Protein AF-L8GHV9-F1 (afdb_monomer_lite)

pLDDT: mean 89.5, std 11.73, range [31.14, 98.19]

Radius of gyration: 17.72 Å; chains: 1; bounding box: 44×53×37 Å

Sequence (211 aa):
MEHKESRLVARKWGDSVAWEHALVEKRRHPQQDVGFGLYAASASGDDSGVVIPAGEVVYRVVARSHAIANGKAASRGSLQMGSDVHVNSEGWTWAFLNHSCAPNVRLLSVTTARDSDDGAATEVDFTLVALKNIGADEELTFNYLSTEEAMAAPFACACGSAACFRTIRGLAHADTSDEARLRDLECVVAPHLANLLEAKVQQASAKSVNL

Structure (mmCIF, N/CA/C/O backbone):
data_AF-L8GHV9-F1
#
_entry.id   AF-L8GHV9-F1
#
loop_
_atom_site.group_PDB
_atom_site.id
_atom_site.type_symbol
_atom_site.label_atom_id
_atom_site.label_alt_id
_atom_site.label_comp_id
_atom_site.label_asym_id
_atom_site.label_entity_id
_atom_site.label_seq_id
_atom_site.pdbx_PDB_ins_code
_atom_site.Cartn_x
_atom_site.Cartn_y
_atom_site.Cartn_z
_atom_site.occupancy
_atom_site.B_iso_or_equiv
_atom_site.auth_seq_id
_atom_site.auth_comp_id
_atom_site.auth_asym_id
_atom_site.auth_atom_id
_atom_site.pdbx_PDB_model_num
ATOM 1 N N . MET A 1 1 ? 25.037 -15.171 16.581 1.00 34.19 1 MET A N 1
ATOM 2 C CA . MET A 1 1 ? 24.011 -14.393 15.859 1.00 34.19 1 MET A CA 1
ATOM 3 C C . MET A 1 1 ? 24.028 -14.884 14.430 1.00 34.19 1 MET A C 1
ATOM 5 O O . MET A 1 1 ? 24.871 -14.448 13.661 1.00 34.19 1 MET A O 1
ATOM 9 N N . GLU A 1 2 ? 23.203 -15.877 14.113 1.00 31.77 2 GLU A N 1
ATOM 10 C CA . GLU A 1 2 ? 23.038 -16.314 12.728 1.00 31.77 2 GLU A CA 1
ATOM 11 C C . GLU A 1 2 ? 22.442 -15.156 11.930 1.00 31.77 2 GLU A C 1
ATOM 13 O O . GLU A 1 2 ? 21.390 -14.617 12.282 1.00 31.77 2 GLU A O 1
ATOM 18 N N . HIS A 1 3 ? 23.134 -14.753 10.869 1.00 31.14 3 HIS A N 1
ATOM 19 C CA . HIS A 1 3 ? 22.517 -13.987 9.803 1.00 31.14 3 HIS A CA 1
ATOM 20 C C . HIS A 1 3 ? 21.414 -14.874 9.221 1.00 31.14 3 HIS A C 1
ATOM 22 O O . HIS A 1 3 ? 21.708 -15.797 8.468 1.00 31.14 3 HIS A O 1
ATOM 28 N N . LYS A 1 4 ? 20.155 -14.639 9.620 1.00 40.97 4 LYS A N 1
ATOM 29 C CA . LYS A 1 4 ? 18.991 -15.182 8.914 1.00 40.97 4 LYS A CA 1
ATOM 30 C C . LYS A 1 4 ? 19.171 -14.801 7.448 1.00 40.97 4 LYS A C 1
ATOM 32 O O . LYS A 1 4 ? 19.111 -13.613 7.126 1.00 40.97 4 LYS A O 1
ATOM 37 N N . GLU A 1 5 ? 19.443 -15.780 6.589 1.00 46.69 5 GLU A N 1
ATOM 38 C CA . GLU A 1 5 ? 19.347 -15.581 5.147 1.00 46.69 5 GLU A CA 1
ATOM 39 C C . GLU A 1 5 ? 18.008 -14.904 4.863 1.00 46.69 5 GLU A C 1
ATOM 41 O O . GLU A 1 5 ? 16.991 -15.244 5.480 1.00 46.69 5 GLU A O 1
ATOM 46 N N . SER A 1 6 ? 18.01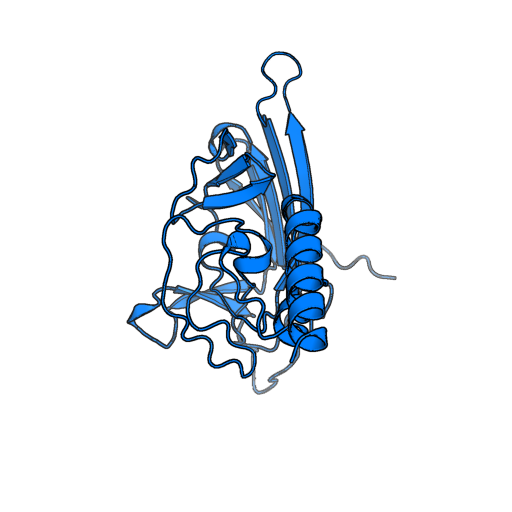4 -13.878 4.010 1.00 54.62 6 SER A N 1
ATOM 47 C CA . SER A 1 6 ? 16.792 -13.143 3.723 1.00 54.62 6 SER A CA 1
ATOM 48 C C . SER A 1 6 ? 15.752 -14.144 3.241 1.00 54.62 6 SER A C 1
ATOM 50 O O . SER A 1 6 ? 15.941 -14.760 2.193 1.00 54.62 6 SER A O 1
ATOM 52 N N . ARG A 1 7 ? 14.621 -14.252 3.945 1.00 79.00 7 ARG A N 1
ATOM 53 C CA . ARG A 1 7 ? 13.434 -14.981 3.475 1.00 79.00 7 ARG A CA 1
ATOM 54 C C . ARG A 1 7 ? 12.849 -14.373 2.197 1.00 79.00 7 ARG A C 1
ATOM 56 O O . ARG A 1 7 ? 11.741 -14.711 1.826 1.00 79.00 7 ARG A O 1
ATOM 63 N N . LEU A 1 8 ? 13.549 -13.454 1.539 1.00 90.06 8 LEU A N 1
ATOM 64 C CA . LEU A 1 8 ? 13.106 -12.768 0.349 1.00 90.06 8 LEU A CA 1
ATOM 65 C C . LEU A 1 8 ? 13.631 -13.471 -0.903 1.00 90.06 8 LEU A C 1
ATOM 67 O O . LEU A 1 8 ? 14.829 -13.706 -1.047 1.00 90.06 8 LEU A O 1
ATOM 71 N N . VAL A 1 9 ? 12.733 -13.734 -1.843 1.00 91.06 9 VAL A N 1
ATOM 72 C CA . VAL A 1 9 ? 13.041 -14.264 -3.168 1.00 91.06 9 VAL A CA 1
ATOM 73 C C . VAL A 1 9 ? 13.068 -13.106 -4.157 1.00 91.06 9 VAL A C 1
ATOM 75 O O . VAL A 1 9 ? 12.100 -12.355 -4.274 1.00 91.06 9 VAL A O 1
ATOM 78 N N . ALA A 1 10 ? 14.181 -12.955 -4.874 1.00 92.31 10 ALA A N 1
ATOM 79 C CA . ALA A 1 10 ? 14.325 -11.915 -5.884 1.00 92.31 10 ALA A CA 1
ATOM 80 C C . ALA A 1 10 ? 13.607 -12.296 -7.190 1.00 92.31 10 ALA A C 1
ATOM 82 O O . ALA A 1 10 ? 13.780 -13.400 -7.710 1.00 92.31 10 ALA A O 1
ATOM 83 N N . ARG A 1 11 ? 12.858 -11.355 -7.764 1.00 89.94 11 ARG A N 1
ATOM 84 C CA . ARG A 1 11 ? 12.227 -11.447 -9.085 1.00 89.94 11 ARG A CA 1
ATOM 85 C C . ARG A 1 11 ? 12.594 -10.221 -9.907 1.00 89.94 11 ARG A C 1
ATOM 87 O O . ARG A 1 11 ? 12.535 -9.100 -9.411 1.00 89.94 11 ARG A O 1
ATOM 94 N N . LYS A 1 12 ? 12.981 -10.434 -11.163 1.00 90.06 12 LYS A N 1
ATOM 95 C CA . LYS A 1 12 ? 13.310 -9.355 -12.100 1.00 90.06 12 LYS A CA 1
ATOM 96 C C . LYS A 1 12 ? 12.187 -9.167 -13.105 1.00 90.06 12 LYS A C 1
ATOM 98 O O . LYS A 1 12 ? 11.629 -10.151 -13.588 1.00 90.06 12 LYS A O 1
ATOM 103 N N . TRP A 1 13 ? 11.931 -7.915 -13.450 1.00 83.81 13 TRP A N 1
ATOM 104 C CA . TRP A 1 13 ? 11.030 -7.528 -14.526 1.00 83.81 13 TRP A CA 1
ATOM 105 C C . TRP A 1 13 ? 11.695 -6.414 -15.330 1.00 83.81 13 TRP A C 1
ATOM 107 O O . TRP A 1 13 ? 11.813 -5.286 -14.858 1.00 83.81 13 TRP A O 1
ATOM 117 N N . GLY A 1 14 ? 12.187 -6.740 -16.527 1.00 86.50 14 GLY A N 1
ATOM 118 C CA . GLY A 1 14 ? 13.057 -5.828 -17.270 1.00 86.50 14 GLY A CA 1
ATOM 119 C C . GLY A 1 14 ? 14.306 -5.464 -16.456 1.00 86.50 14 GLY A C 1
ATOM 120 O O . GLY A 1 14 ? 15.052 -6.344 -16.024 1.00 86.50 14 GLY A O 1
ATOM 121 N N . ASP A 1 15 ? 14.512 -4.168 -16.241 1.00 89.19 15 ASP A N 1
ATOM 122 C CA . ASP A 1 15 ? 15.589 -3.582 -15.432 1.00 89.19 15 ASP A CA 1
ATOM 123 C C . ASP A 1 15 ? 15.219 -3.389 -13.948 1.00 89.19 15 ASP A C 1
ATOM 125 O O . ASP A 1 15 ? 16.068 -3.037 -13.126 1.00 89.19 15 ASP A O 1
ATOM 129 N N . SER A 1 16 ? 13.962 -3.646 -13.596 1.00 92.19 16 SER A N 1
ATOM 130 C CA . SER A 1 16 ? 13.440 -3.523 -12.241 1.00 92.19 16 SER A CA 1
ATOM 131 C C . SER A 1 16 ? 13.587 -4.836 -11.466 1.00 92.19 16 SER A C 1
ATOM 133 O O . SER A 1 16 ? 13.652 -5.930 -12.042 1.00 92.19 16 SER A O 1
ATOM 135 N N . VAL A 1 17 ? 13.600 -4.754 -10.135 1.00 93.94 17 VAL A N 1
ATOM 136 C CA . VAL A 1 17 ? 13.716 -5.924 -9.251 1.00 93.94 17 VAL A CA 1
ATOM 137 C C . VAL A 1 17 ? 12.800 -5.800 -8.037 1.00 93.94 17 VAL A C 1
ATOM 139 O O . VAL A 1 17 ? 12.670 -4.728 -7.456 1.00 93.94 17 VAL A O 1
ATOM 142 N N . ALA A 1 18 ? 12.194 -6.912 -7.633 1.00 92.88 18 ALA A N 1
ATOM 143 C CA . ALA A 1 18 ? 11.480 -7.044 -6.373 1.00 92.88 18 ALA A CA 1
ATOM 144 C C . ALA A 1 18 ? 12.046 -8.193 -5.551 1.00 92.88 18 ALA A C 1
ATOM 146 O O . ALA A 1 18 ? 12.526 -9.187 -6.088 1.00 92.88 18 ALA A O 1
ATOM 147 N N . TRP A 1 19 ? 11.942 -8.058 -4.241 1.00 95.06 19 TRP A N 1
ATOM 148 C CA . TRP A 1 19 ? 12.254 -9.062 -3.243 1.00 95.06 19 TRP A CA 1
ATOM 149 C C . TRP A 1 19 ? 10.980 -9.339 -2.465 1.00 95.06 19 TRP A C 1
ATOM 151 O O . TRP A 1 19 ? 10.446 -8.439 -1.821 1.00 95.06 19 TRP A O 1
ATOM 161 N N . GLU A 1 20 ? 10.485 -10.566 -2.557 1.00 92.81 20 GLU A N 1
ATOM 162 C CA . GLU A 1 20 ? 9.195 -10.972 -1.999 1.00 92.81 20 GLU A CA 1
ATOM 163 C C . GLU A 1 20 ? 9.424 -11.994 -0.894 1.00 92.81 20 GLU A C 1
ATOM 165 O O . GLU A 1 20 ? 10.189 -12.939 -1.085 1.00 92.81 20 GLU A O 1
ATOM 170 N N . HIS A 1 21 ? 8.768 -11.842 0.250 1.00 91.69 21 HIS A N 1
ATOM 171 C CA . HIS A 1 21 ? 8.866 -12.820 1.324 1.00 91.69 21 HIS A CA 1
ATOM 172 C C . HIS A 1 21 ? 8.384 -14.199 0.843 1.00 91.69 21 HIS A C 1
ATOM 174 O O . HIS A 1 21 ? 7.297 -14.338 0.294 1.00 91.69 21 HIS A O 1
ATOM 180 N N . ALA A 1 22 ? 9.199 -15.232 1.052 1.00 90.50 22 ALA A N 1
ATOM 181 C CA . ALA A 1 22 ? 9.029 -16.581 0.509 1.00 90.50 22 ALA A CA 1
ATOM 182 C C . ALA A 1 22 ? 7.754 -17.271 1.005 1.00 90.50 22 ALA A C 1
ATOM 184 O O . ALA A 1 22 ? 7.272 -18.206 0.377 1.00 90.50 22 ALA A O 1
ATOM 185 N N . LEU A 1 23 ? 7.222 -16.800 2.134 1.00 91.94 23 LEU A N 1
ATOM 186 C CA . LEU A 1 23 ? 5.967 -17.259 2.724 1.00 91.94 23 LEU A CA 1
ATOM 187 C C . LEU A 1 23 ? 4.788 -16.344 2.364 1.00 91.94 23 LEU A C 1
ATOM 189 O O . LEU A 1 23 ? 3.844 -16.252 3.137 1.00 91.94 23 LEU A O 1
ATOM 193 N N . VAL A 1 24 ? 4.857 -15.610 1.253 1.00 93.12 24 VAL A N 1
ATOM 194 C CA . VAL A 1 24 ? 3.721 -14.855 0.713 1.00 93.12 24 VAL A CA 1
ATOM 195 C C . VAL A 1 24 ? 3.228 -15.531 -0.552 1.00 93.12 24 VAL A C 1
ATOM 197 O O . VAL A 1 24 ? 3.993 -15.817 -1.472 1.00 93.12 24 VAL A O 1
ATOM 200 N N . GLU A 1 25 ? 1.922 -15.751 -0.609 1.00 93.69 25 GLU A N 1
ATOM 201 C CA . GLU A 1 25 ? 1.270 -16.471 -1.688 1.00 93.69 25 GLU A CA 1
ATOM 202 C C . GLU A 1 25 ? 0.100 -15.672 -2.245 1.00 93.69 25 GLU A C 1
ATOM 204 O O . GLU A 1 25 ? -0.745 -15.157 -1.513 1.00 93.69 25 GLU A O 1
ATOM 209 N N . LYS A 1 26 ? 0.002 -15.630 -3.572 1.00 94.75 26 LYS A N 1
ATOM 210 C CA . LYS A 1 26 ? -1.197 -15.141 -4.245 1.00 94.75 26 LYS A CA 1
ATOM 211 C C . LYS A 1 26 ? -2.270 -16.224 -4.213 1.00 94.75 26 LYS A C 1
ATOM 213 O O . LYS A 1 26 ? -2.070 -17.308 -4.763 1.00 94.75 26 LYS A O 1
ATOM 218 N N . ARG A 1 27 ? -3.445 -15.903 -3.672 1.00 95.25 27 ARG A N 1
ATOM 219 C CA . ARG A 1 27 ? -4.610 -16.804 -3.660 1.00 95.25 27 ARG A CA 1
ATOM 220 C C . ARG A 1 27 ? -5.863 -16.073 -4.118 1.00 95.25 27 ARG A C 1
ATOM 222 O O . ARG A 1 27 ? -5.910 -14.844 -4.139 1.00 95.25 27 ARG A O 1
ATOM 229 N N . ARG A 1 28 ? -6.880 -16.827 -4.538 1.00 95.25 28 ARG A N 1
ATOM 230 C CA . ARG A 1 28 ? -8.203 -16.256 -4.816 1.00 95.25 28 ARG A CA 1
ATOM 231 C C . ARG A 1 28 ? -8.817 -15.802 -3.493 1.00 95.25 28 ARG A C 1
ATOM 233 O O . ARG A 1 28 ? -8.812 -16.569 -2.535 1.00 95.25 28 ARG A O 1
ATOM 240 N N . HIS A 1 29 ? -9.326 -14.577 -3.461 1.00 94.00 29 HIS A N 1
ATOM 241 C CA . HIS A 1 29 ? -9.958 -14.021 -2.275 1.00 94.00 29 HIS A CA 1
ATOM 242 C C . HIS A 1 29 ? -11.257 -14.796 -1.957 1.00 94.00 29 HIS A C 1
ATOM 244 O O . HIS A 1 29 ? -11.980 -15.158 -2.894 1.00 94.00 29 HIS A O 1
ATOM 250 N N . PRO A 1 30 ? -11.583 -15.070 -0.675 1.00 88.44 30 PRO A N 1
ATOM 251 C CA . PRO A 1 30 ? -12.789 -15.816 -0.301 1.00 88.44 30 PRO A CA 1
ATOM 252 C C . PRO A 1 30 ? -14.096 -15.177 -0.798 1.00 88.44 30 PRO A C 1
ATOM 254 O O . PRO A 1 30 ? -15.035 -15.879 -1.169 1.00 88.44 30 PRO A O 1
ATOM 257 N N . GLN A 1 31 ? -14.151 -13.842 -0.841 1.00 86.19 31 GLN A N 1
ATOM 258 C CA . GLN A 1 31 ? -15.229 -13.097 -1.505 1.00 86.19 31 GLN A CA 1
ATOM 259 C C . GLN A 1 31 ? -14.947 -13.030 -3.013 1.00 86.19 31 GLN A C 1
ATOM 261 O O . GLN A 1 31 ? -13.922 -12.485 -3.432 1.00 86.19 31 GLN A O 1
ATOM 266 N N . GLN A 1 32 ? -15.839 -13.616 -3.819 1.00 76.19 32 GLN A N 1
ATOM 267 C CA . GLN A 1 32 ? -15.599 -13.891 -5.243 1.00 76.19 32 GLN A CA 1
ATOM 268 C C . GLN A 1 32 ? -15.415 -12.636 -6.109 1.00 76.19 32 GLN A C 1
ATOM 270 O O . GLN A 1 32 ? -14.716 -12.690 -7.120 1.00 76.19 32 GLN A O 1
ATOM 275 N N . ASP A 1 33 ? -16.039 -11.528 -5.727 1.00 84.50 33 ASP A N 1
ATOM 276 C CA . ASP A 1 33 ? -16.046 -10.243 -6.427 1.00 84.50 33 ASP A CA 1
ATOM 277 C C . ASP A 1 33 ? -14.770 -9.413 -6.207 1.00 84.50 33 ASP A C 1
ATOM 279 O O . ASP A 1 33 ? -14.453 -8.552 -7.029 1.00 84.50 33 ASP A O 1
ATOM 283 N N . VAL A 1 34 ? -13.992 -9.715 -5.162 1.00 84.25 34 VAL A N 1
ATOM 284 C CA . VAL A 1 34 ? -12.705 -9.053 -4.870 1.00 84.25 34 VAL A CA 1
ATOM 285 C C . VAL A 1 34 ? -11.584 -9.555 -5.791 1.00 84.25 34 VAL A C 1
ATOM 287 O O . VAL A 1 34 ? -10.698 -8.796 -6.181 1.00 84.25 34 VAL A O 1
ATOM 290 N N . GLY A 1 35 ? -11.633 -10.825 -6.207 1.00 92.25 35 GLY A N 1
ATOM 291 C CA . GLY A 1 35 ? -10.649 -11.418 -7.115 1.00 92.25 35 GLY A CA 1
ATOM 292 C C . GLY A 1 35 ? -9.527 -12.164 -6.391 1.00 92.25 35 GLY A C 1
ATOM 293 O O . GLY A 1 35 ? -9.726 -13.299 -5.966 1.00 92.25 35 GLY A O 1
ATOM 294 N N . PHE A 1 36 ? -8.329 -11.584 -6.315 1.00 95.25 36 PHE A N 1
ATOM 295 C CA . PHE A 1 36 ? -7.150 -12.203 -5.690 1.00 95.25 36 PHE A CA 1
ATOM 296 C C . PHE A 1 36 ? -6.649 -11.360 -4.519 1.00 95.25 36 PHE A C 1
ATOM 298 O O . PHE A 1 36 ? -6.863 -10.154 -4.499 1.00 95.25 36 PHE A O 1
ATOM 305 N N . GLY A 1 37 ? -5.959 -12.006 -3.585 1.00 95.94 37 GLY A N 1
ATOM 306 C CA . GLY A 1 37 ? -5.254 -11.375 -2.473 1.00 95.94 37 GLY A CA 1
ATOM 307 C C . GLY A 1 37 ? -3.872 -11.994 -2.281 1.00 95.94 37 GLY A C 1
ATOM 308 O O . GLY A 1 37 ? -3.554 -13.033 -2.880 1.00 95.94 37 GLY A O 1
ATOM 309 N N . LEU A 1 38 ? -3.059 -11.366 -1.437 1.00 96.00 38 LEU A N 1
ATOM 3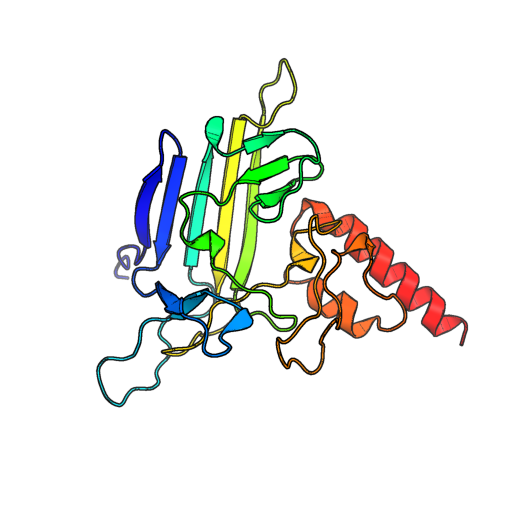10 C CA . LEU A 1 38 ? -1.813 -11.942 -0.936 1.00 96.00 38 LEU A CA 1
ATOM 311 C C . LEU A 1 38 ? -2.014 -12.451 0.478 1.00 96.00 38 LEU A C 1
ATOM 313 O O . LEU A 1 38 ? -2.582 -11.751 1.301 1.00 96.00 38 LEU A O 1
ATOM 317 N N . TYR A 1 39 ? -1.518 -13.643 0.766 1.00 96.38 39 TYR A N 1
ATOM 318 C CA . TYR A 1 39 ? -1.722 -14.319 2.040 1.00 96.38 39 TYR A CA 1
ATOM 319 C C . TYR A 1 39 ? -0.395 -14.825 2.578 1.00 96.38 39 TYR A C 1
ATOM 321 O O . TYR A 1 39 ? 0.487 -15.212 1.806 1.00 96.38 39 TYR A O 1
ATOM 329 N N . ALA A 1 40 ? -0.258 -14.842 3.898 1.00 94.88 40 ALA A N 1
ATOM 330 C CA . ALA A 1 40 ? 0.821 -15.575 4.534 1.00 94.88 40 ALA A CA 1
ATOM 331 C C . ALA A 1 40 ? 0.613 -17.076 4.289 1.00 94.88 40 ALA A C 1
ATOM 333 O O . ALA A 1 40 ? -0.511 -17.580 4.388 1.00 94.88 40 ALA A O 1
ATOM 334 N N . ALA A 1 41 ? 1.692 -17.777 3.939 1.00 91.25 41 ALA A N 1
ATOM 335 C CA . ALA A 1 41 ? 1.689 -19.198 3.618 1.00 91.25 41 ALA A CA 1
ATOM 336 C C . ALA A 1 41 ? 0.968 -19.998 4.704 1.00 91.25 41 ALA A C 1
ATOM 338 O O . ALA A 1 41 ? 1.060 -19.678 5.892 1.00 91.25 41 ALA A O 1
ATOM 339 N N . SER A 1 42 ? 0.233 -21.025 4.287 1.00 85.12 42 SER A N 1
ATOM 340 C CA . SER A 1 42 ? -0.420 -21.924 5.230 1.00 85.12 42 SER A CA 1
ATOM 341 C C . SER A 1 42 ? 0.636 -22.598 6.102 1.00 85.12 42 SER A C 1
ATOM 343 O O . SER A 1 42 ? 1.742 -22.907 5.646 1.00 85.12 42 SER A O 1
ATOM 345 N N . ALA A 1 43 ? 0.304 -22.845 7.363 1.00 74.25 43 ALA A N 1
ATOM 346 C CA . ALA A 1 43 ? 1.177 -23.627 8.214 1.00 74.25 43 ALA A CA 1
ATOM 347 C C . ALA A 1 43 ? 1.201 -25.087 7.749 1.00 74.25 43 ALA A C 1
ATOM 349 O O . ALA A 1 43 ? 0.186 -25.664 7.356 1.00 74.25 43 ALA A O 1
ATOM 350 N N . SER A 1 44 ? 2.372 -25.712 7.812 1.00 64.75 44 SER A N 1
ATOM 351 C CA . SER A 1 44 ? 2.487 -27.160 7.680 1.00 64.75 44 SER A CA 1
ATOM 352 C C . SER A 1 44 ? 2.130 -27.816 9.020 1.00 64.75 44 SER A C 1
ATOM 354 O O . SER A 1 44 ? 2.965 -27.849 9.922 1.00 64.75 44 SER A O 1
ATOM 356 N N . GLY A 1 45 ? 0.906 -28.339 9.144 1.00 63.62 45 GLY A N 1
ATOM 357 C CA . GLY A 1 45 ? 0.390 -29.003 10.355 1.00 63.62 45 GLY A CA 1
ATOM 358 C C . GLY A 1 45 ? -0.627 -28.157 11.136 1.00 63.62 45 GLY A C 1
ATOM 359 O O . GLY A 1 45 ? -1.132 -27.171 10.616 1.00 63.62 45 GLY A O 1
ATOM 360 N N . ASP A 1 46 ? -0.920 -28.538 12.385 1.00 58.69 46 ASP A N 1
ATOM 361 C CA . ASP A 1 46 ? -1.908 -27.868 13.263 1.00 58.69 46 ASP A CA 1
ATOM 362 C C . ASP A 1 46 ? -1.419 -26.536 13.876 1.00 58.69 46 ASP A C 1
ATOM 364 O O . ASP A 1 46 ? -2.109 -25.928 14.696 1.00 58.69 46 ASP A O 1
ATOM 368 N N . ASP A 1 47 ? -0.218 -26.071 13.528 1.00 58.06 47 ASP A N 1
ATOM 369 C CA . ASP A 1 47 ? 0.364 -24.876 14.136 1.00 58.06 47 ASP A CA 1
ATOM 370 C C . ASP A 1 47 ? -0.162 -23.609 13.448 1.00 58.06 47 ASP A C 1
ATOM 372 O O . ASP A 1 47 ? 0.368 -23.181 12.431 1.00 58.06 47 ASP A O 1
ATOM 376 N N . SER A 1 48 ? -1.187 -22.959 14.006 1.00 62.34 48 SER A N 1
ATOM 377 C CA . SER A 1 48 ? -1.698 -21.653 13.544 1.00 62.34 48 SER A CA 1
ATOM 378 C C . SER A 1 48 ? -0.732 -20.487 13.844 1.00 62.34 48 SER A C 1
ATOM 380 O O . SER A 1 48 ? -1.155 -19.377 14.180 1.00 62.34 48 SER A O 1
ATOM 382 N N . GLY A 1 49 ? 0.570 -20.760 13.828 1.00 77.50 49 GLY A N 1
ATOM 383 C CA . GLY A 1 49 ? 1.624 -19.891 14.315 1.00 77.50 49 GLY A CA 1
ATOM 384 C C . GLY A 1 49 ? 1.829 -18.628 13.481 1.00 77.50 49 GLY A C 1
ATOM 385 O O . GLY A 1 49 ? 1.304 -18.450 12.379 1.00 77.50 49 GLY A O 1
ATOM 386 N N . VAL A 1 50 ? 2.639 -17.725 14.034 1.00 82.12 50 VAL A N 1
ATOM 387 C CA . VAL A 1 50 ? 3.112 -16.526 13.335 1.00 82.12 50 VAL A CA 1
ATOM 388 C C . VAL A 1 50 ? 4.020 -16.948 12.181 1.00 82.12 50 VAL A C 1
ATOM 390 O O . VAL A 1 50 ? 5.093 -17.506 12.405 1.00 82.12 50 VAL A O 1
ATOM 393 N N . VAL A 1 51 ? 3.613 -16.626 10.954 1.00 88.00 51 VAL A N 1
ATOM 394 C CA . VAL A 1 51 ? 4.365 -16.935 9.729 1.00 88.00 51 VAL A CA 1
ATOM 395 C C . VAL A 1 51 ? 5.293 -15.781 9.365 1.00 88.00 51 VAL A C 1
ATOM 397 O O . VAL A 1 51 ? 6.466 -16.001 9.045 1.00 88.00 51 VAL A O 1
ATOM 400 N N . ILE A 1 52 ? 4.793 -14.547 9.479 1.00 92.56 52 ILE A N 1
ATOM 401 C CA . ILE A 1 52 ? 5.558 -13.323 9.222 1.00 92.56 52 ILE A CA 1
ATOM 402 C C . ILE A 1 52 ? 5.568 -12.467 10.499 1.00 92.56 52 ILE A C 1
ATOM 404 O O . ILE A 1 52 ? 4.554 -11.860 10.850 1.00 92.56 52 ILE A O 1
ATOM 408 N N . PRO A 1 53 ? 6.687 -12.443 11.240 1.00 94.00 53 PRO A N 1
ATOM 409 C CA . PRO A 1 53 ? 6.901 -11.549 12.371 1.00 94.00 53 PRO A CA 1
ATOM 410 C C . PRO A 1 53 ? 6.667 -10.063 12.066 1.00 94.00 53 PRO A C 1
ATOM 412 O O . PRO A 1 53 ? 6.986 -9.568 10.984 1.00 94.00 53 PRO A O 1
ATOM 415 N N . ALA A 1 54 ? 6.192 -9.326 13.072 1.00 95.31 54 ALA A N 1
ATOM 416 C CA . ALA A 1 54 ? 6.112 -7.869 13.026 1.00 95.31 54 ALA A CA 1
ATOM 417 C C . ALA A 1 54 ? 7.475 -7.245 12.675 1.00 95.31 54 ALA A C 1
ATOM 419 O O . ALA A 1 54 ? 8.515 -7.651 13.196 1.00 95.31 54 ALA A O 1
ATOM 420 N N . GLY A 1 55 ? 7.460 -6.235 11.808 1.00 94.62 55 GLY A N 1
ATOM 421 C CA . GLY A 1 55 ? 8.650 -5.536 11.327 1.00 94.62 55 GLY A CA 1
ATOM 422 C C . GLY A 1 55 ? 9.413 -6.255 10.213 1.00 94.62 55 GLY A C 1
ATOM 423 O O . GLY A 1 55 ? 10.323 -5.656 9.641 1.00 94.62 55 GLY A O 1
ATOM 424 N N . GLU A 1 56 ? 9.061 -7.497 9.868 1.00 95.19 56 GLU A N 1
ATOM 425 C CA . GLU A 1 56 ? 9.708 -8.201 8.762 1.00 95.19 56 GLU A CA 1
ATOM 426 C C . GLU A 1 56 ? 9.318 -7.581 7.411 1.00 95.19 56 GLU A C 1
ATOM 428 O O . GLU A 1 56 ? 8.180 -7.147 7.197 1.00 95.19 56 GLU A O 1
ATOM 433 N N . VAL A 1 57 ? 10.291 -7.515 6.497 1.00 95.62 57 VAL A N 1
ATOM 434 C CA . VAL A 1 57 ? 10.064 -7.056 5.126 1.00 95.62 57 VAL A CA 1
ATOM 435 C C . VAL A 1 57 ? 9.226 -8.095 4.402 1.00 95.62 57 VAL A C 1
ATOM 437 O O . VAL A 1 57 ? 9.610 -9.257 4.299 1.00 95.62 57 VAL A O 1
ATOM 440 N N . VAL A 1 58 ? 8.091 -7.649 3.874 1.00 95.19 58 VAL A N 1
ATOM 441 C CA . VAL A 1 58 ? 7.215 -8.478 3.048 1.00 95.19 58 VAL A CA 1
ATOM 442 C C . VAL A 1 58 ? 7.571 -8.300 1.577 1.00 95.19 58 VAL A C 1
ATOM 444 O O . VAL A 1 58 ? 7.694 -9.276 0.841 1.00 95.19 58 VAL A O 1
ATOM 447 N N . TYR A 1 59 ? 7.758 -7.048 1.158 1.00 94.44 59 TYR A N 1
ATOM 448 C CA . TYR A 1 59 ? 8.160 -6.697 -0.197 1.00 94.44 59 TYR A CA 1
ATOM 449 C C . TYR A 1 59 ? 9.172 -5.565 -0.164 1.00 94.44 59 TYR A C 1
ATOM 451 O O . TYR A 1 59 ? 9.010 -4.602 0.578 1.00 94.44 59 TYR A O 1
ATOM 459 N N . ARG A 1 60 ? 10.166 -5.633 -1.040 1.00 95.12 60 ARG A N 1
ATOM 460 C CA . ARG A 1 60 ? 10.932 -4.466 -1.473 1.00 95.12 60 ARG A CA 1
ATOM 461 C C . ARG A 1 60 ? 10.957 -4.443 -2.985 1.00 95.12 60 ARG A C 1
ATOM 463 O O . ARG A 1 60 ? 11.128 -5.493 -3.595 1.00 95.12 60 ARG A O 1
ATOM 470 N N . VAL A 1 61 ? 10.804 -3.277 -3.584 1.00 94.44 61 VAL A N 1
ATOM 471 C CA . VAL A 1 61 ? 10.789 -3.119 -5.036 1.00 94.44 61 VAL A CA 1
ATOM 472 C C . VAL A 1 61 ? 11.663 -1.940 -5.401 1.00 94.44 61 VAL A C 1
ATOM 474 O O . VAL A 1 61 ? 11.512 -0.870 -4.830 1.00 94.44 61 VAL A O 1
ATOM 477 N N . VAL A 1 62 ? 12.541 -2.147 -6.373 1.00 95.31 62 VAL A N 1
ATOM 478 C CA . VAL A 1 62 ? 13.257 -1.097 -7.090 1.00 95.31 62 VAL A CA 1
ATOM 479 C C . VAL A 1 62 ? 12.685 -1.076 -8.502 1.00 95.31 62 VAL A C 1
ATOM 481 O O . VAL A 1 62 ? 13.032 -1.911 -9.343 1.00 95.31 62 VAL A O 1
ATOM 484 N N . ALA A 1 63 ? 11.751 -0.157 -8.725 1.00 93.75 63 ALA A N 1
ATOM 485 C CA . ALA A 1 63 ? 11.123 0.100 -10.011 1.00 93.75 63 ALA A CA 1
ATOM 486 C C . ALA A 1 63 ? 11.960 1.107 -10.806 1.00 93.75 63 ALA A C 1
ATOM 488 O O . ALA A 1 63 ? 12.457 2.080 -10.244 1.00 93.75 63 ALA A O 1
ATOM 489 N N . ARG A 1 64 ? 12.103 0.881 -12.111 1.00 91.81 64 ARG A N 1
ATOM 490 C CA . ARG A 1 64 ? 12.837 1.740 -13.052 1.00 91.81 64 ARG A CA 1
ATOM 491 C C . ARG A 1 64 ? 11.989 2.066 -14.279 1.00 91.81 64 ARG A C 1
ATOM 493 O O . ARG A 1 64 ? 10.901 1.517 -14.434 1.00 91.81 64 ARG A O 1
ATOM 500 N N . SER A 1 65 ? 12.497 2.973 -15.112 1.00 76.94 65 SER A N 1
ATOM 501 C CA . SER A 1 65 ? 11.892 3.688 -16.250 1.00 76.94 65 SER A CA 1
ATOM 502 C C . SER A 1 65 ? 10.607 3.122 -16.877 1.00 76.94 65 SER A C 1
ATOM 504 O O . SER A 1 65 ? 9.670 3.879 -17.095 1.00 76.94 65 SER A O 1
ATOM 506 N N . HIS A 1 66 ? 10.506 1.821 -17.165 1.00 77.50 66 HIS A N 1
ATOM 507 C CA . HIS A 1 66 ? 9.295 1.239 -17.769 1.00 77.50 66 HIS A CA 1
ATOM 508 C C . HIS A 1 66 ? 8.111 1.070 -16.804 1.00 77.50 66 HIS A C 1
ATOM 510 O O . HIS A 1 66 ? 6.962 1.036 -17.241 1.00 77.50 66 HIS A O 1
ATOM 516 N N . ALA A 1 67 ? 8.376 0.944 -15.506 1.00 81.31 67 ALA A N 1
ATOM 517 C CA . ALA A 1 67 ? 7.363 0.768 -14.470 1.00 81.31 67 ALA A CA 1
ATOM 518 C C . ALA A 1 67 ? 6.927 2.096 -13.830 1.00 81.31 67 ALA A C 1
ATOM 520 O O . ALA A 1 67 ? 5.980 2.105 -13.047 1.00 81.31 67 ALA A O 1
ATOM 521 N N . ILE A 1 68 ? 7.603 3.206 -14.134 1.00 86.56 68 ILE A N 1
ATOM 522 C CA . ILE A 1 68 ? 7.350 4.506 -13.509 1.00 86.56 68 ILE A CA 1
ATOM 523 C C . ILE A 1 68 ? 6.494 5.359 -14.441 1.00 86.56 68 ILE A C 1
ATOM 525 O O . ILE A 1 68 ? 6.889 5.691 -15.557 1.00 86.56 68 ILE A O 1
ATOM 529 N N . ALA A 1 69 ? 5.321 5.748 -13.956 1.00 85.69 69 ALA A N 1
ATOM 530 C CA . ALA A 1 69 ? 4.482 6.751 -14.584 1.00 85.69 69 ALA A CA 1
ATOM 531 C C . ALA A 1 69 ? 4.770 8.113 -13.939 1.00 85.69 69 ALA A C 1
ATOM 533 O O . ALA A 1 69 ? 4.469 8.339 -12.764 1.00 85.69 69 ALA A O 1
ATOM 534 N N . ASN A 1 70 ? 5.371 9.009 -14.724 1.00 79.75 70 ASN A N 1
ATOM 535 C CA . ASN A 1 70 ? 5.627 10.393 -14.337 1.00 79.75 70 ASN A CA 1
ATOM 536 C C . ASN A 1 70 ? 4.369 11.258 -14.525 1.00 79.75 70 ASN A C 1
ATOM 538 O O . ASN A 1 70 ? 3.627 11.100 -15.499 1.00 79.75 70 ASN A O 1
ATOM 542 N N . GLY A 1 71 ? 4.144 12.192 -13.600 1.00 73.00 71 GLY A N 1
ATOM 543 C CA . GLY A 1 71 ? 2.912 12.973 -13.498 1.00 73.00 71 GLY A CA 1
ATOM 544 C C . GLY A 1 71 ? 1.817 12.242 -12.708 1.00 73.00 71 GLY A C 1
ATOM 545 O O . GLY A 1 71 ? 1.938 11.069 -12.367 1.00 73.00 71 GLY A O 1
ATOM 546 N N . LYS A 1 72 ? 0.697 12.924 -12.421 1.00 65.31 72 LYS A N 1
ATOM 547 C CA . LYS A 1 72 ? -0.459 12.352 -11.689 1.00 65.31 72 LYS A CA 1
ATOM 548 C C . LYS A 1 72 ? -1.266 11.327 -12.516 1.00 65.31 72 LYS A C 1
ATOM 550 O O . LYS A 1 72 ? -2.493 11.300 -12.447 1.00 65.31 72 LYS A O 1
ATOM 555 N N . ALA A 1 73 ? -0.608 10.511 -13.338 1.00 70.56 73 ALA A N 1
ATOM 556 C CA . ALA A 1 73 ? -1.226 9.501 -14.194 1.00 70.56 73 ALA A CA 1
ATOM 557 C C . ALA A 1 73 ? -1.655 8.263 -13.382 1.00 70.56 73 ALA A C 1
ATOM 559 O O . ALA A 1 73 ? -1.198 7.144 -13.614 1.00 70.56 73 ALA A O 1
ATOM 560 N N . ALA A 1 74 ? -2.533 8.479 -12.405 1.00 84.25 74 ALA A N 1
ATOM 561 C CA . ALA A 1 74 ? -3.078 7.434 -11.563 1.00 84.25 74 ALA A CA 1
ATOM 562 C C . ALA A 1 74 ? -3.980 6.498 -12.383 1.00 84.25 74 ALA A C 1
ATOM 564 O O . ALA A 1 74 ? -4.834 6.928 -13.161 1.00 84.25 74 ALA A O 1
ATOM 565 N N . SER A 1 75 ? -3.821 5.198 -12.174 1.00 89.25 75 SER A N 1
ATOM 566 C CA . SER A 1 75 ? -4.679 4.155 -12.731 1.00 89.25 75 SER A CA 1
ATOM 567 C C . SER A 1 75 ? -5.005 3.112 -11.663 1.00 89.25 75 SER A C 1
ATOM 569 O O . SER A 1 75 ? -4.361 3.048 -10.616 1.00 89.25 75 SER A O 1
ATOM 571 N N . ARG A 1 76 ? -5.988 2.244 -11.933 1.00 87.06 76 ARG A N 1
ATOM 572 C CA . ARG A 1 76 ? -6.322 1.123 -11.036 1.00 87.06 76 ARG A CA 1
ATOM 573 C C . ARG A 1 76 ? -5.136 0.169 -10.811 1.00 87.06 76 ARG A C 1
ATOM 575 O O . ARG A 1 76 ? -5.083 -0.487 -9.780 1.00 87.06 76 ARG A O 1
ATOM 582 N N . GLY A 1 77 ? -4.222 0.073 -11.776 1.00 88.75 77 GLY A N 1
ATOM 583 C CA . GLY A 1 77 ? -3.031 -0.775 -11.723 1.00 88.75 77 GLY A CA 1
ATOM 584 C C . GLY A 1 77 ? -1.771 -0.011 -11.328 1.00 88.75 77 GLY A C 1
ATOM 585 O O . GLY A 1 77 ? -0.689 -0.371 -11.764 1.00 88.75 77 GLY A O 1
ATOM 586 N N . SER A 1 78 ? -1.884 1.078 -10.573 1.00 92.69 78 SER A N 1
ATOM 587 C CA . SER A 1 78 ? -0.723 1.854 -10.136 1.00 92.69 78 SER A CA 1
ATOM 588 C C . SER A 1 78 ? -0.828 2.218 -8.667 1.00 92.69 78 SER A C 1
ATOM 590 O O . SER A 1 78 ? -1.940 2.323 -8.157 1.00 92.69 78 SER A O 1
ATOM 592 N N . LEU A 1 79 ? 0.314 2.457 -8.029 1.00 93.56 79 LEU A N 1
ATOM 593 C CA . LEU A 1 79 ? 0.399 2.920 -6.649 1.00 93.56 79 LEU A CA 1
ATOM 594 C C . LEU A 1 79 ? 1.202 4.220 -6.589 1.00 93.56 79 LEU A C 1
ATOM 596 O O . LEU A 1 79 ? 2.287 4.309 -7.173 1.00 93.56 79 LEU A O 1
ATOM 600 N N . GLN A 1 80 ? 0.662 5.224 -5.908 1.00 94.94 80 GLN A N 1
ATOM 601 C CA . GLN A 1 80 ? 1.307 6.515 -5.728 1.00 94.94 80 GLN A CA 1
ATOM 602 C C . GLN A 1 80 ? 2.495 6.391 -4.763 1.00 94.94 80 GLN A C 1
ATOM 604 O O . GLN A 1 80 ? 2.356 5.967 -3.615 1.00 94.94 80 GLN A O 1
ATOM 609 N N . MET A 1 81 ? 3.670 6.800 -5.237 1.00 93.19 81 MET A N 1
ATOM 610 C CA . MET A 1 81 ? 4.953 6.716 -4.521 1.00 93.19 81 MET A CA 1
ATOM 611 C C . MET A 1 81 ? 5.607 8.090 -4.322 1.00 93.19 81 MET A C 1
ATOM 613 O O . MET A 1 81 ? 6.695 8.209 -3.767 1.00 93.19 81 MET A O 1
ATOM 617 N N . GLY A 1 82 ? 4.950 9.143 -4.795 1.00 91.44 82 GLY A N 1
ATOM 618 C CA . GLY A 1 82 ? 5.376 10.526 -4.673 1.00 91.44 82 GLY A CA 1
ATOM 619 C C . GLY A 1 82 ? 4.244 11.460 -5.088 1.00 91.44 82 GLY A C 1
ATOM 620 O O . GLY A 1 82 ? 3.212 11.018 -5.593 1.00 91.44 82 GLY A O 1
ATOM 621 N N . SER A 1 83 ? 4.425 12.766 -4.909 1.00 89.00 83 SER A N 1
ATOM 622 C CA . SER A 1 83 ? 3.390 13.765 -5.230 1.00 89.00 83 SER A CA 1
ATOM 623 C C . SER A 1 83 ? 2.937 13.740 -6.701 1.00 89.00 83 SER A C 1
ATOM 625 O O . SER A 1 83 ? 1.809 14.114 -7.018 1.00 89.00 83 SER A O 1
ATOM 627 N N . ASP A 1 84 ? 3.817 13.298 -7.593 1.00 89.00 84 ASP A N 1
ATOM 628 C CA . ASP A 1 84 ? 3.678 13.265 -9.050 1.00 89.00 84 ASP A CA 1
ATOM 629 C C . ASP A 1 84 ? 4.229 11.958 -9.651 1.00 89.00 84 ASP A C 1
ATOM 631 O O . ASP A 1 84 ? 4.566 11.919 -10.831 1.00 89.00 84 ASP A O 1
ATOM 635 N N . VAL A 1 85 ? 4.368 10.905 -8.840 1.00 92.12 85 VAL A N 1
ATOM 636 C CA . VAL A 1 85 ? 4.985 9.640 -9.260 1.00 92.12 85 VAL A CA 1
ATOM 637 C C . VAL A 1 85 ? 4.088 8.478 -8.888 1.00 92.12 85 VAL A C 1
ATOM 639 O O . VAL A 1 85 ? 3.753 8.282 -7.717 1.00 92.12 85 VAL A O 1
ATOM 642 N N . HIS A 1 86 ? 3.759 7.674 -9.891 1.00 93.81 86 HIS A N 1
ATOM 643 C CA . HIS A 1 86 ? 3.083 6.398 -9.723 1.00 93.81 86 HIS A CA 1
ATOM 644 C C . HIS A 1 86 ? 3.972 5.266 -10.234 1.00 93.81 86 HIS A C 1
ATOM 646 O O . HIS A 1 86 ? 4.672 5.408 -11.235 1.00 93.81 86 HIS A O 1
ATOM 652 N N . VAL A 1 87 ? 3.918 4.119 -9.565 1.00 93.44 87 VAL A N 1
ATOM 653 C CA . VAL A 1 87 ? 4.546 2.882 -10.041 1.00 93.44 87 VAL A CA 1
ATOM 654 C C . VAL A 1 87 ? 3.452 1.944 -10.537 1.00 93.44 87 VAL A C 1
ATOM 656 O O . VAL A 1 87 ? 2.500 1.661 -9.808 1.00 93.44 87 VAL A O 1
ATOM 659 N N . ASN A 1 88 ? 3.570 1.478 -11.780 1.00 91.69 88 ASN A N 1
ATOM 660 C CA . ASN A 1 88 ? 2.689 0.475 -12.366 1.00 91.69 88 ASN A CA 1
ATOM 661 C C . ASN A 1 88 ? 2.921 -0.881 -11.680 1.00 91.69 88 ASN A C 1
ATOM 663 O O . ASN A 1 88 ? 4.056 -1.323 -11.491 1.00 91.69 88 ASN A O 1
ATOM 667 N N . SER A 1 89 ? 1.826 -1.527 -11.300 1.00 88.25 89 SER A N 1
ATOM 668 C CA . SER A 1 89 ? 1.806 -2.811 -10.614 1.00 88.25 89 SER A CA 1
ATOM 669 C C . SER A 1 89 ? 1.846 -4.006 -11.567 1.00 88.25 89 SER A C 1
ATOM 671 O O . SER A 1 89 ? 2.040 -5.137 -11.120 1.00 88.25 89 SER A O 1
ATOM 673 N N . GLU A 1 90 ? 1.718 -3.778 -12.877 1.00 83.94 90 GLU A N 1
ATOM 674 C CA . GLU A 1 90 ? 1.795 -4.824 -13.892 1.00 83.94 90 GLU A CA 1
ATOM 675 C C . GLU A 1 90 ? 3.065 -5.664 -13.735 1.00 83.94 90 GLU A C 1
ATOM 677 O O . GLU A 1 90 ? 4.183 -5.154 -13.698 1.00 83.94 90 GLU A O 1
ATOM 682 N N . GLY A 1 91 ? 2.867 -6.978 -13.625 1.00 81.44 91 GLY A N 1
ATOM 683 C CA . GLY A 1 91 ? 3.958 -7.933 -13.497 1.00 81.44 91 GLY A CA 1
ATOM 684 C C . GLY A 1 91 ? 4.473 -8.182 -12.086 1.00 81.44 91 GLY A C 1
ATOM 685 O O . GLY A 1 91 ? 5.233 -9.130 -11.876 1.00 81.44 91 GLY A O 1
ATOM 686 N N . TRP A 1 92 ? 4.025 -7.399 -11.108 1.00 88.94 92 TRP A N 1
ATOM 687 C CA . TRP A 1 92 ? 4.476 -7.513 -9.730 1.00 88.94 92 TRP A CA 1
ATOM 688 C C . TRP A 1 92 ? 3.443 -8.180 -8.830 1.00 88.94 92 TRP A C 1
ATOM 690 O O . TRP A 1 92 ? 2.247 -7.907 -8.908 1.00 88.94 92 TRP A O 1
ATOM 700 N N . THR A 1 93 ? 3.897 -9.016 -7.897 1.00 90.69 93 THR A N 1
ATOM 701 C CA . THR A 1 93 ? 2.984 -9.717 -6.983 1.00 90.69 93 THR A CA 1
ATOM 702 C C . THR A 1 93 ? 2.315 -8.767 -5.985 1.00 90.69 93 THR A C 1
ATOM 704 O O . THR A 1 93 ? 1.161 -8.987 -5.624 1.00 90.69 93 THR A O 1
ATOM 707 N N . TRP A 1 94 ? 2.968 -7.660 -5.603 1.00 91.06 94 TRP A N 1
ATOM 708 C CA . TRP A 1 94 ? 2.375 -6.641 -4.721 1.00 91.06 94 TRP A CA 1
ATOM 709 C C . TRP A 1 94 ? 1.096 -6.009 -5.299 1.00 91.06 94 TRP A C 1
ATOM 711 O O . TRP A 1 94 ? 0.291 -5.477 -4.539 1.00 91.06 94 TRP A O 1
ATOM 721 N N . ALA A 1 95 ? 0.851 -6.137 -6.611 1.00 92.12 95 ALA A N 1
ATOM 722 C CA . ALA A 1 95 ? -0.387 -5.720 -7.271 1.00 92.12 95 ALA A CA 1
ATOM 723 C C . ALA A 1 95 ? -1.656 -6.374 -6.698 1.00 92.12 95 ALA A C 1
ATOM 725 O O . ALA A 1 95 ? -2.756 -5.877 -6.926 1.00 92.12 95 ALA A O 1
ATOM 726 N N . PHE A 1 96 ? -1.515 -7.499 -5.990 1.00 94.38 96 PHE A N 1
ATOM 727 C CA . PHE A 1 96 ? -2.625 -8.229 -5.373 1.00 94.38 96 PHE A CA 1
ATOM 728 C C . PHE A 1 96 ? -2.826 -7.884 -3.890 1.00 94.38 96 PHE A C 1
ATOM 730 O O . PHE A 1 96 ? -3.598 -8.558 -3.214 1.00 94.38 96 PHE A O 1
ATOM 737 N N . LEU A 1 97 ? -2.138 -6.869 -3.358 1.00 95.38 97 LEU A N 1
ATOM 738 C CA . LEU A 1 97 ? -2.411 -6.371 -2.012 1.00 95.38 97 LEU A CA 1
ATOM 739 C C . LEU A 1 97 ? -3.763 -5.659 -1.976 1.00 95.38 97 LEU A C 1
ATOM 741 O O . LEU A 1 97 ? -3.943 -4.598 -2.582 1.00 95.38 97 LEU A O 1
ATOM 745 N N . ASN A 1 98 ? -4.696 -6.214 -1.211 1.00 96.12 98 ASN A N 1
ATOM 746 C CA . ASN A 1 98 ? -6.003 -5.611 -1.024 1.00 96.12 98 ASN A CA 1
ATOM 747 C C . ASN A 1 98 ? -5.993 -4.531 0.056 1.00 96.12 98 ASN A C 1
ATOM 749 O O . ASN A 1 98 ? -5.080 -4.396 0.880 1.00 96.12 98 ASN A O 1
ATOM 753 N N . HIS A 1 99 ? -7.058 -3.741 0.032 1.00 96.69 99 HIS A N 1
ATOM 754 C CA . HIS A 1 99 ? -7.284 -2.699 1.007 1.00 96.69 99 HIS A CA 1
ATOM 755 C C . HIS A 1 99 ? -7.859 -3.246 2.321 1.00 96.69 99 HIS A C 1
ATOM 757 O O . HIS A 1 99 ? -8.867 -3.950 2.322 1.00 96.69 99 HIS A O 1
ATOM 763 N N . SER A 1 100 ? -7.315 -2.785 3.447 1.00 97.19 100 SER A N 1
ATOM 764 C CA . SER A 1 100 ? -8.001 -2.798 4.743 1.00 97.19 100 SER A CA 1
ATOM 765 C C . SER A 1 100 ? -7.850 -1.449 5.438 1.00 97.19 100 SER A C 1
ATOM 767 O O . SER A 1 100 ? -6.786 -0.830 5.396 1.00 97.19 100 SER A O 1
ATOM 769 N N . CYS A 1 101 ? -8.910 -0.991 6.110 1.00 97.19 101 CYS A N 1
ATOM 770 C CA . CYS A 1 101 ? -8.833 0.194 6.970 1.00 97.19 101 CYS A CA 1
ATOM 771 C C . CYS A 1 101 ? -8.041 -0.082 8.261 1.00 97.19 101 CYS A C 1
ATOM 773 O O . CYS A 1 101 ? -7.491 0.852 8.830 1.00 97.19 101 CYS A O 1
ATOM 775 N N . ALA A 1 102 ? -7.956 -1.349 8.688 1.00 96.06 102 ALA A N 1
ATOM 776 C CA . ALA A 1 102 ? -7.085 -1.824 9.765 1.00 96.06 102 ALA A CA 1
ATOM 777 C C . ALA A 1 102 ? -6.044 -2.790 9.166 1.00 96.06 102 ALA A C 1
ATOM 779 O O . ALA A 1 102 ? -6.244 -4.009 9.199 1.00 96.06 102 ALA A O 1
ATOM 780 N N . PRO A 1 103 ? -4.997 -2.260 8.514 1.00 97.44 103 PRO A N 1
ATOM 781 C CA . PRO A 1 103 ? -4.052 -3.068 7.758 1.00 97.44 103 PRO A CA 1
ATOM 782 C C . PRO A 1 103 ? -3.098 -3.853 8.660 1.00 97.44 103 PRO A C 1
ATOM 784 O O . PRO A 1 103 ? -2.913 -3.537 9.836 1.00 97.44 103 PRO A O 1
ATOM 787 N N . ASN A 1 104 ? -2.432 -4.850 8.082 1.00 97.69 104 ASN A N 1
ATOM 788 C CA . ASN A 1 104 ? -1.333 -5.574 8.726 1.00 97.69 104 ASN A CA 1
ATOM 789 C C . ASN A 1 104 ? 0.016 -5.384 8.016 1.00 97.69 104 ASN A C 1
ATOM 791 O O . ASN A 1 104 ? 1.038 -5.837 8.529 1.00 97.69 104 ASN A O 1
ATOM 795 N N . VAL A 1 105 ? 0.038 -4.649 6.903 1.00 97.50 105 VAL A N 1
ATOM 796 C CA . VAL A 1 105 ? 1.239 -4.230 6.177 1.00 97.50 105 VAL A CA 1
ATOM 797 C C . VAL A 1 105 ? 1.207 -2.715 5.966 1.00 97.50 105 VAL A C 1
ATOM 799 O O . VAL A 1 105 ? 0.144 -2.127 5.752 1.00 97.50 105 VAL A O 1
ATOM 802 N N . ARG A 1 106 ? 2.376 -2.068 6.002 1.00 95.19 106 ARG A N 1
ATOM 803 C CA . ARG A 1 106 ? 2.534 -0.654 5.621 1.00 95.19 106 ARG A CA 1
ATOM 804 C C . ARG A 1 106 ? 3.712 -0.436 4.691 1.00 95.19 106 ARG A C 1
ATOM 806 O O . ARG A 1 106 ? 4.660 -1.221 4.690 1.00 95.19 106 ARG A O 1
ATOM 813 N N . LEU A 1 107 ? 3.686 0.699 4.004 1.00 94.38 107 LEU A N 1
ATOM 814 C CA . LEU A 1 107 ? 4.854 1.272 3.351 1.00 94.38 107 LEU A CA 1
ATOM 815 C C . LEU A 1 107 ? 5.792 1.832 4.425 1.00 94.38 107 LEU A C 1
ATOM 817 O O . LEU A 1 107 ? 5.416 2.722 5.182 1.00 94.38 107 LEU A O 1
ATOM 821 N N . LEU A 1 108 ? 6.986 1.260 4.539 1.00 93.81 108 LEU A N 1
ATOM 822 C CA . LEU A 1 108 ? 8.006 1.708 5.484 1.00 93.81 108 LEU A CA 1
ATOM 823 C C . LEU A 1 108 ? 8.818 2.868 4.914 1.00 93.81 108 LEU A C 1
ATOM 825 O O . LEU A 1 108 ? 9.115 3.825 5.622 1.00 93.81 108 LEU A O 1
ATOM 829 N N . SER A 1 109 ? 9.212 2.755 3.649 1.00 90.56 109 SER A N 1
ATOM 830 C CA . SER A 1 109 ? 10.079 3.726 2.997 1.00 90.56 109 SER A CA 1
ATOM 831 C C . SER A 1 109 ? 9.767 3.813 1.517 1.00 90.56 109 SER A C 1
ATOM 833 O O . SER A 1 109 ? 9.420 2.810 0.890 1.00 90.56 109 SER A O 1
ATOM 835 N N . VAL A 1 110 ? 9.952 5.015 0.978 1.00 93.81 110 VAL A N 1
ATOM 836 C CA . VAL A 1 110 ? 9.980 5.290 -0.454 1.00 93.81 110 VAL A CA 1
ATOM 837 C C . VAL A 1 110 ? 11.115 6.264 -0.719 1.00 93.81 110 VAL A C 1
ATOM 839 O O . VAL A 1 110 ? 11.234 7.277 -0.030 1.00 93.81 110 VAL A O 1
ATOM 842 N N . THR A 1 111 ? 11.940 5.968 -1.711 1.00 92.88 111 THR A N 1
ATOM 843 C CA . THR A 1 111 ? 12.939 6.894 -2.239 1.00 92.88 111 THR A CA 1
ATOM 844 C C . THR A 1 111 ? 12.776 6.980 -3.743 1.00 92.88 111 THR A C 1
ATOM 846 O O . THR A 1 111 ? 12.612 5.958 -4.406 1.00 92.88 111 THR A O 1
ATOM 849 N N . THR A 1 112 ? 12.835 8.195 -4.275 1.00 92.19 112 THR A N 1
ATOM 850 C CA . THR A 1 112 ? 12.718 8.453 -5.710 1.00 92.19 112 THR A CA 1
ATOM 851 C C . THR A 1 112 ? 13.997 9.108 -6.208 1.00 92.19 112 THR A C 1
ATOM 853 O O . THR A 1 112 ? 14.339 10.201 -5.755 1.00 92.19 112 THR A O 1
ATOM 856 N N . ALA A 1 113 ? 14.688 8.458 -7.143 1.00 91.69 113 ALA A N 1
ATOM 857 C CA . ALA A 1 113 ? 15.751 9.091 -7.913 1.00 91.69 113 ALA A CA 1
ATOM 858 C C . ALA A 1 113 ? 15.142 9.787 -9.132 1.00 91.69 113 ALA A C 1
ATOM 860 O O . ALA A 1 113 ? 14.185 9.285 -9.730 1.00 91.69 113 ALA A O 1
ATOM 861 N N . ARG A 1 114 ? 15.689 10.951 -9.486 1.00 89.94 114 ARG A N 1
ATOM 862 C CA . ARG A 1 114 ? 15.224 11.765 -10.609 1.00 89.94 114 ARG A CA 1
ATOM 863 C C . ARG A 1 114 ? 16.383 12.166 -11.500 1.00 89.94 114 ARG A C 1
ATOM 865 O O . ARG A 1 114 ? 17.497 12.339 -11.004 1.00 89.94 114 ARG A O 1
ATOM 872 N N . ASP A 1 115 ? 16.101 12.315 -12.786 1.00 82.62 115 ASP A N 1
ATOM 873 C CA . ASP A 1 115 ? 17.011 12.984 -13.710 1.00 82.62 115 ASP A CA 1
ATOM 874 C C . ASP A 1 115 ? 17.034 14.489 -13.391 1.00 82.62 115 ASP A C 1
ATOM 876 O O . ASP A 1 115 ? 15.998 15.091 -13.096 1.00 82.62 115 ASP A O 1
ATOM 880 N N . SER A 1 116 ? 18.223 15.091 -13.379 1.00 79.06 116 SER A N 1
ATOM 881 C CA . SER A 1 116 ? 18.384 16.520 -13.105 1.00 79.06 116 SER A CA 1
ATOM 882 C C . SER A 1 116 ? 17.887 17.406 -14.242 1.00 79.06 116 SER A C 1
ATOM 884 O O . SER A 1 116 ? 17.567 18.569 -13.995 1.00 79.06 116 SER A O 1
ATOM 886 N N . ASP A 1 117 ? 17.838 16.876 -15.463 1.00 83.50 117 ASP A N 1
ATOM 887 C CA . ASP A 1 117 ? 17.634 17.670 -16.669 1.00 83.50 117 ASP A CA 1
ATOM 888 C C . ASP A 1 117 ? 16.144 17.873 -16.973 1.00 83.50 117 ASP A C 1
ATOM 890 O O . ASP A 1 117 ? 15.747 18.967 -17.380 1.00 83.50 117 ASP A O 1
ATOM 894 N N . ASP A 1 118 ? 15.299 16.865 -16.728 1.00 83.19 118 ASP A N 1
ATOM 895 C CA . ASP A 1 118 ? 13.841 16.953 -16.914 1.00 83.19 118 ASP A CA 1
ATOM 896 C C . ASP A 1 118 ? 13.024 16.796 -15.614 1.00 83.19 118 ASP A C 1
ATOM 898 O O . ASP A 1 118 ? 11.813 17.035 -15.610 1.00 83.19 118 ASP A O 1
ATOM 902 N N . GLY A 1 119 ? 13.669 16.444 -14.493 1.00 82.75 119 GLY A N 1
ATOM 903 C CA . GLY A 1 119 ? 13.019 16.245 -13.195 1.00 82.75 119 GLY A CA 1
ATOM 904 C C . GLY A 1 119 ? 12.164 14.975 -13.098 1.00 82.75 119 GLY A C 1
ATOM 905 O O . GLY A 1 119 ? 11.482 14.775 -12.082 1.00 82.75 119 GLY A O 1
ATOM 906 N N . ALA A 1 120 ? 12.174 14.115 -14.119 1.00 86.50 120 ALA A N 1
ATOM 907 C CA . ALA A 1 120 ? 11.401 12.883 -14.144 1.00 86.50 120 ALA A CA 1
ATOM 908 C C . ALA A 1 120 ? 11.990 11.848 -13.179 1.00 86.50 120 ALA A C 1
ATOM 910 O O . ALA A 1 120 ? 13.205 11.718 -13.029 1.00 86.50 120 ALA A O 1
ATOM 911 N N . ALA A 1 121 ? 11.121 11.081 -12.521 1.00 89.56 121 ALA A N 1
ATOM 912 C CA . ALA A 1 121 ? 11.534 9.930 -11.736 1.00 89.56 121 ALA A CA 1
ATOM 913 C C . ALA A 1 121 ? 12.085 8.831 -12.651 1.00 89.56 121 ALA A C 1
ATOM 915 O O . ALA A 1 121 ? 11.421 8.389 -13.593 1.00 89.56 121 ALA A O 1
ATOM 916 N N . THR A 1 122 ? 13.301 8.388 -12.339 1.00 91.38 122 THR A N 1
ATOM 917 C CA . THR A 1 122 ? 14.044 7.347 -13.065 1.00 91.38 122 THR A CA 1
ATOM 918 C C . THR A 1 122 ? 14.133 6.049 -12.268 1.00 91.38 122 THR A C 1
ATOM 920 O O . THR A 1 122 ? 14.273 4.968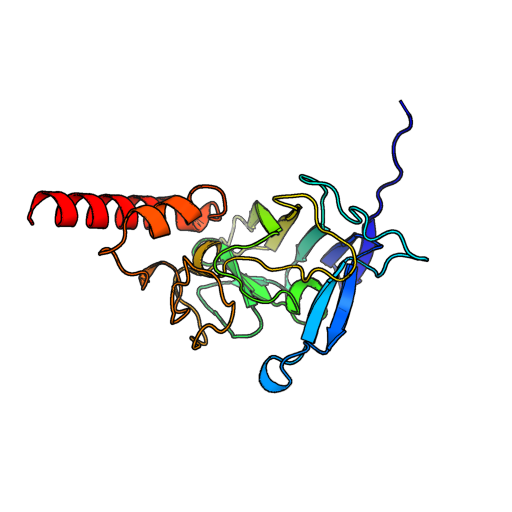 -12.845 1.00 91.38 122 THR A O 1
ATOM 923 N N . GLU A 1 123 ? 13.996 6.134 -10.944 1.00 94.25 123 GLU A N 1
ATOM 924 C CA . GLU A 1 123 ? 13.956 4.989 -10.042 1.00 94.25 123 GLU A CA 1
ATOM 925 C C . GLU A 1 123 ? 13.053 5.280 -8.841 1.00 94.25 123 GLU A C 1
ATOM 927 O O . GLU A 1 123 ? 13.084 6.375 -8.277 1.00 94.25 123 GLU A O 1
ATOM 932 N N . VAL A 1 124 ? 12.279 4.285 -8.419 1.00 94.56 124 VAL A N 1
ATOM 933 C CA . VAL A 1 124 ? 11.544 4.292 -7.154 1.00 94.56 124 VAL A CA 1
ATOM 934 C C . VAL A 1 124 ? 11.909 3.028 -6.385 1.00 94.56 124 VAL A C 1
ATOM 936 O O . VAL A 1 124 ? 11.595 1.927 -6.833 1.00 94.56 124 VAL A O 1
ATOM 939 N N . ASP A 1 125 ? 12.538 3.181 -5.222 1.00 95.06 125 ASP A N 1
ATOM 940 C CA . ASP A 1 125 ? 12.725 2.098 -4.250 1.00 95.06 125 ASP A CA 1
ATOM 941 C C . ASP A 1 125 ? 11.680 2.242 -3.149 1.00 95.06 125 ASP A C 1
ATOM 943 O O . ASP A 1 125 ? 11.592 3.294 -2.510 1.00 95.06 125 ASP A O 1
ATOM 947 N N . PHE A 1 126 ? 10.884 1.202 -2.927 1.00 94.81 126 PHE A N 1
ATOM 948 C CA . PHE A 1 126 ? 9.946 1.161 -1.820 1.00 94.81 126 PHE A CA 1
ATOM 949 C C . PHE A 1 126 ? 9.971 -0.169 -1.076 1.00 94.81 126 PHE A C 1
ATOM 951 O O . PHE A 1 126 ? 10.199 -1.235 -1.650 1.00 94.81 126 PHE A O 1
ATOM 958 N N . THR A 1 127 ? 9.699 -0.105 0.227 1.00 95.81 127 THR A N 1
ATOM 959 C CA . THR A 1 127 ? 9.679 -1.272 1.117 1.00 95.81 127 THR A CA 1
ATOM 960 C C . THR A 1 127 ? 8.362 -1.346 1.879 1.00 95.81 127 THR A C 1
ATOM 962 O O . THR A 1 127 ? 7.946 -0.378 2.512 1.00 95.81 127 THR A O 1
ATOM 965 N N . LEU A 1 128 ? 7.729 -2.516 1.852 1.00 95.50 128 LEU A N 1
ATOM 966 C CA . LEU A 1 128 ? 6.559 -2.883 2.638 1.00 95.50 128 LEU A CA 1
ATOM 967 C C . LEU A 1 128 ? 6.974 -3.806 3.788 1.00 95.50 128 LEU A C 1
ATOM 969 O O . LEU A 1 128 ? 7.695 -4.787 3.579 1.00 95.50 128 LEU A O 1
ATOM 973 N N . VAL A 1 129 ? 6.477 -3.525 4.990 1.00 96.50 129 VAL A N 1
ATOM 974 C CA . VAL A 1 129 ? 6.765 -4.313 6.200 1.00 96.50 129 VAL A CA 1
ATOM 975 C C . VAL A 1 129 ? 5.498 -4.710 6.936 1.00 96.50 129 VAL A C 1
ATOM 977 O O . VAL A 1 129 ? 4.493 -3.993 6.895 1.00 96.50 129 VAL A O 1
ATOM 980 N N . ALA A 1 130 ? 5.571 -5.826 7.655 1.00 97.56 130 ALA A N 1
ATOM 981 C CA . ALA A 1 130 ? 4.520 -6.257 8.561 1.00 97.56 130 ALA A CA 1
ATOM 982 C C . ALA A 1 130 ? 4.395 -5.281 9.747 1.00 97.56 130 ALA A C 1
ATOM 984 O O . ALA A 1 130 ? 5.375 -4.968 10.423 1.00 97.56 130 ALA A O 1
ATOM 985 N N . LEU A 1 131 ? 3.182 -4.799 10.017 1.00 96.75 131 LEU A N 1
ATOM 986 C CA . LEU A 1 131 ? 2.863 -3.928 11.159 1.00 96.75 131 LEU A CA 1
ATOM 987 C C . LEU A 1 131 ? 2.745 -4.699 12.474 1.00 96.75 131 LEU A C 1
ATOM 989 O O . LEU A 1 131 ? 2.990 -4.164 13.552 1.00 96.75 131 LEU A O 1
ATOM 993 N N . LYS A 1 132 ? 2.335 -5.956 12.367 1.00 95.88 132 LYS A N 1
ATOM 994 C CA . LYS A 1 132 ? 2.095 -6.890 13.461 1.00 95.88 132 LYS A CA 1
ATOM 995 C C . LYS A 1 132 ? 2.503 -8.284 12.998 1.00 95.88 132 LYS A C 1
ATOM 997 O O . LYS A 1 132 ? 2.785 -8.485 11.821 1.00 95.88 132 LYS A O 1
ATOM 1002 N N . ASN A 1 133 ? 2.514 -9.238 13.919 1.00 96.06 133 ASN A N 1
ATOM 1003 C CA . ASN A 1 133 ? 2.648 -10.641 13.554 1.00 96.06 133 ASN A CA 1
ATOM 1004 C C . ASN A 1 133 ? 1.482 -11.040 12.639 1.00 96.06 133 ASN A C 1
ATOM 1006 O O . ASN A 1 133 ? 0.329 -10.766 12.975 1.00 96.06 133 ASN A O 1
ATOM 1010 N N . ILE A 1 134 ? 1.801 -11.668 11.510 1.00 96.00 134 ILE A N 1
ATOM 1011 C CA . ILE A 1 134 ? 0.838 -12.163 10.526 1.00 96.00 134 ILE A CA 1
ATOM 1012 C C . ILE A 1 134 ? 0.800 -13.685 10.650 1.00 96.00 134 ILE A C 1
ATOM 1014 O O . ILE A 1 134 ? 1.837 -14.356 10.529 1.00 96.00 134 ILE A O 1
ATOM 1018 N N . GLY A 1 135 ? -0.382 -14.207 10.967 1.00 95.00 135 GLY A N 1
ATOM 1019 C CA . GLY A 1 135 ? -0.614 -15.642 11.125 1.00 95.00 135 GLY A CA 1
ATOM 1020 C C . GLY A 1 135 ? -0.692 -16.366 9.785 1.00 95.00 135 GLY A C 1
ATOM 1021 O O . GLY A 1 135 ? -0.856 -15.739 8.739 1.00 95.00 135 GLY A O 1
ATOM 1022 N N . ALA A 1 136 ? -0.596 -17.693 9.817 1.00 93.38 136 ALA A N 1
ATOM 1023 C CA . ALA A 1 136 ? -0.893 -18.517 8.650 1.00 93.38 136 ALA A CA 1
ATOM 1024 C C . ALA A 1 136 ? -2.279 -18.186 8.081 1.00 93.38 136 ALA A C 1
ATOM 1026 O O . ALA A 1 136 ? -3.225 -17.946 8.831 1.00 93.38 136 ALA A O 1
ATOM 1027 N N . ASP A 1 137 ? -2.376 -18.154 6.753 1.00 93.62 137 ASP A N 1
ATOM 1028 C CA . ASP A 1 137 ? -3.609 -17.875 6.009 1.00 93.62 137 ASP A CA 1
ATOM 1029 C C . ASP A 1 137 ? -4.216 -16.476 6.215 1.00 93.62 137 ASP A C 1
ATOM 1031 O O . ASP A 1 137 ? -5.251 -16.162 5.622 1.00 93.62 137 ASP A O 1
ATOM 1035 N N . GLU A 1 138 ? -3.567 -15.599 6.985 1.00 95.50 138 GLU A N 1
ATOM 1036 C CA . GLU A 1 138 ? -3.974 -14.204 7.111 1.00 95.50 138 GLU A CA 1
ATOM 1037 C C . GLU A 1 138 ? -3.641 -13.437 5.822 1.00 95.50 138 GLU A C 1
ATOM 1039 O O . GLU A 1 138 ? -2.548 -13.553 5.258 1.00 95.50 138 GLU A O 1
ATOM 1044 N N . GLU A 1 139 ? -4.598 -12.638 5.349 1.00 97.00 139 GLU A N 1
ATOM 1045 C CA . GLU A 1 139 ? -4.412 -11.788 4.178 1.00 97.00 139 GLU A CA 1
ATOM 1046 C C . GLU A 1 139 ? -3.529 -10.589 4.501 1.00 97.00 139 GLU A C 1
ATOM 1048 O O . GLU A 1 139 ? -3.745 -9.884 5.486 1.00 97.00 139 GLU A O 1
ATOM 1053 N N . LEU A 1 140 ? -2.571 -10.307 3.631 1.00 97.94 140 LEU A N 1
ATOM 1054 C CA . LEU A 1 140 ? -1.754 -9.114 3.675 1.00 97.94 140 LEU A CA 1
ATOM 1055 C C . LEU A 1 140 ? -2.521 -7.959 3.039 1.00 97.94 140 LEU A C 1
ATOM 1057 O O . LEU A 1 140 ? -2.858 -7.977 1.855 1.00 97.94 140 LEU A O 1
ATOM 1061 N N . THR A 1 141 ? -2.765 -6.929 3.840 1.00 97.81 141 THR A N 1
ATOM 1062 C CA . THR A 1 141 ? -3.540 -5.756 3.443 1.00 97.81 141 THR A CA 1
ATOM 1063 C C . THR A 1 141 ? -2.857 -4.473 3.891 1.00 97.81 141 THR A C 1
ATOM 1065 O O . THR A 1 141 ? -2.196 -4.430 4.933 1.00 97.81 141 THR A O 1
ATOM 1068 N N . PHE A 1 142 ? -3.051 -3.404 3.119 1.00 97.38 142 PHE A N 1
ATOM 1069 C CA . PHE A 1 142 ? -2.611 -2.054 3.478 1.00 97.38 142 PHE A CA 1
ATOM 1070 C C . PHE A 1 142 ? -3.750 -1.039 3.322 1.00 97.38 142 PHE A C 1
ATOM 1072 O O . PHE A 1 142 ? -4.781 -1.309 2.698 1.00 97.38 142 PHE A O 1
ATOM 1079 N N . ASN A 1 143 ? -3.595 0.144 3.912 1.00 97.62 143 ASN A N 1
ATOM 1080 C CA . ASN A 1 143 ? -4.601 1.191 3.797 1.00 97.62 143 ASN A CA 1
ATOM 1081 C C . ASN A 1 143 ? -4.309 2.061 2.566 1.00 97.62 143 ASN A C 1
ATOM 1083 O O . ASN A 1 143 ? -3.288 2.731 2.513 1.00 97.62 143 ASN A O 1
ATOM 1087 N N . TYR A 1 144 ? -5.206 2.093 1.579 1.00 97.38 144 TYR A N 1
ATOM 1088 C CA . TYR A 1 144 ? -4.960 2.828 0.337 1.00 97.38 144 TYR A CA 1
ATOM 1089 C C . TYR A 1 144 ? -4.936 4.345 0.578 1.00 97.38 144 TYR A C 1
ATOM 1091 O O . TYR A 1 144 ? -4.212 5.055 -0.108 1.00 97.38 144 TYR A O 1
ATOM 1099 N N . LEU A 1 145 ? -5.621 4.853 1.615 1.00 97.50 145 LEU A N 1
ATOM 1100 C CA . LEU A 1 145 ? -5.521 6.265 2.026 1.00 97.50 145 LEU A CA 1
ATOM 1101 C C . LEU A 1 145 ? -4.131 6.614 2.574 1.00 97.50 145 LEU A C 1
ATOM 1103 O O . LEU A 1 145 ? -3.821 7.787 2.746 1.00 97.50 145 LEU A O 1
ATOM 1107 N N . SER A 1 146 ? -3.295 5.619 2.867 1.00 96.75 146 SER A N 1
ATOM 1108 C CA . SER A 1 146 ? -1.936 5.852 3.336 1.00 96.75 146 SER A CA 1
ATOM 1109 C C . SER A 1 146 ? -0.959 6.135 2.193 1.00 96.75 146 SER A C 1
ATOM 1111 O O . SER A 1 146 ? 0.158 6.553 2.458 1.00 96.75 146 SER A O 1
ATOM 1113 N N . THR A 1 147 ? -1.356 5.947 0.934 1.00 95.50 147 THR A N 1
ATOM 1114 C CA . THR A 1 147 ? -0.487 6.147 -0.242 1.00 95.50 147 THR A CA 1
ATOM 1115 C C . THR A 1 147 ? -1.149 6.993 -1.319 1.00 95.50 147 THR A C 1
ATOM 1117 O O . THR A 1 147 ? -0.474 7.810 -1.931 1.00 95.50 147 THR A O 1
ATOM 1120 N N . GLU A 1 148 ? -2.465 6.883 -1.494 1.00 96.50 148 GLU A N 1
ATOM 1121 C CA . GLU A 1 148 ? -3.214 7.580 -2.538 1.00 96.50 148 GLU A CA 1
ATOM 1122 C C . GLU A 1 148 ? -3.816 8.898 -2.027 1.00 96.50 148 GLU A C 1
ATOM 1124 O O . GLU A 1 148 ? -4.687 8.914 -1.148 1.00 96.50 148 GLU A O 1
ATOM 1129 N N . GLU A 1 149 ? -3.398 10.019 -2.623 1.00 96.50 149 GLU A N 1
ATOM 1130 C CA . GLU A 1 149 ? -4.018 11.335 -2.425 1.00 96.50 149 GLU A CA 1
ATOM 1131 C C . GLU A 1 149 ? -5.484 11.285 -2.875 1.00 96.50 149 GLU A C 1
ATOM 1133 O O . GLU A 1 149 ? -6.399 11.625 -2.118 1.00 96.50 149 GLU A O 1
ATOM 1138 N N . ALA A 1 150 ? -5.702 10.797 -4.096 1.00 95.75 150 ALA A N 1
ATOM 1139 C CA . ALA A 1 150 ? -7.003 10.593 -4.712 1.00 95.75 150 ALA A CA 1
ATOM 1140 C C . ALA A 1 150 ? -6.968 9.316 -5.562 1.00 95.75 150 ALA A C 1
ATOM 1142 O O . ALA A 1 150 ? -6.163 9.188 -6.479 1.00 95.75 150 ALA A O 1
ATOM 1143 N N . MET A 1 151 ? -7.870 8.380 -5.273 1.00 95.25 151 MET A N 1
ATOM 1144 C CA . MET A 1 151 ? -7.971 7.117 -6.003 1.00 95.25 151 MET A CA 1
ATOM 1145 C C . MET A 1 151 ? -8.411 7.360 -7.448 1.00 95.25 151 MET A C 1
ATOM 1147 O O . MET A 1 151 ? -9.462 7.960 -7.679 1.00 95.25 151 MET A O 1
ATOM 1151 N N . ALA A 1 152 ? -7.696 6.775 -8.412 1.00 93.81 152 ALA A N 1
ATOM 1152 C CA . ALA A 1 152 ? -8.133 6.744 -9.811 1.00 93.81 152 ALA A CA 1
ATOM 1153 C C . ALA A 1 152 ? -9.463 5.993 -10.002 1.00 93.81 152 ALA A C 1
ATOM 1155 O O . ALA A 1 152 ? -10.274 6.345 -10.856 1.00 93.81 152 ALA A O 1
ATOM 1156 N N . ALA A 1 153 ? -9.691 4.952 -9.195 1.00 93.31 153 ALA A N 1
ATOM 1157 C CA . ALA A 1 153 ? -10.902 4.138 -9.214 1.00 93.31 153 ALA A CA 1
ATOM 1158 C C . ALA A 1 153 ? -11.427 3.931 -7.781 1.00 93.31 153 ALA A C 1
ATOM 1160 O O . ALA A 1 153 ? -11.058 2.952 -7.128 1.00 93.31 153 ALA A O 1
ATOM 1161 N N . PRO A 1 154 ? -12.256 4.854 -7.260 1.00 96.19 154 PRO A N 1
ATOM 1162 C CA . PRO A 1 154 ? -12.853 4.704 -5.941 1.00 96.19 154 PRO A CA 1
ATOM 1163 C C . PRO A 1 154 ? -13.811 3.512 -5.837 1.00 96.19 154 PRO A C 1
ATOM 1165 O O . PRO A 1 154 ? -14.474 3.158 -6.812 1.00 96.19 154 PRO A O 1
ATOM 1168 N N . PHE A 1 155 ? -13.940 2.931 -4.643 1.00 95.31 155 PHE A N 1
ATOM 1169 C CA . PHE A 1 155 ? -14.787 1.753 -4.410 1.00 95.31 155 PHE A CA 1
ATOM 1170 C C . PHE A 1 155 ? -15.410 1.728 -3.006 1.00 95.31 155 PHE A C 1
ATOM 1172 O O . PHE A 1 155 ? -14.931 2.389 -2.080 1.00 95.31 155 PHE A O 1
ATOM 1179 N N . ALA A 1 156 ? -16.488 0.955 -2.845 1.00 96.19 156 ALA A N 1
ATOM 1180 C CA . ALA A 1 156 ? -17.084 0.667 -1.541 1.00 96.19 156 ALA A CA 1
ATOM 1181 C C . ALA A 1 156 ? -16.246 -0.388 -0.799 1.00 96.19 156 ALA A C 1
ATOM 1183 O O . ALA A 1 156 ? -15.947 -1.450 -1.338 1.00 96.19 156 ALA A O 1
ATOM 1184 N N . CYS A 1 157 ? -15.852 -0.090 0.434 1.00 95.31 157 CYS A N 1
ATOM 1185 C CA . CYS A 1 157 ? -14.981 -0.922 1.249 1.00 95.31 157 CYS A CA 1
ATOM 1186 C C . CYS A 1 157 ? -15.750 -2.071 1.911 1.00 95.31 157 CYS A C 1
ATOM 1188 O O . CYS A 1 157 ? -16.749 -1.842 2.593 1.00 95.31 157 CYS A O 1
ATOM 1190 N N . ALA A 1 158 ? -15.214 -3.286 1.786 1.00 93.81 158 ALA A N 1
ATOM 1191 C CA . ALA A 1 158 ? -15.747 -4.502 2.400 1.00 93.81 158 ALA A CA 1
ATOM 1192 C C . ALA A 1 158 ? -14.809 -5.108 3.469 1.00 93.81 158 ALA A C 1
ATOM 1194 O O . ALA A 1 158 ? -14.964 -6.267 3.838 1.00 93.81 158 ALA A O 1
ATOM 1195 N N . CYS A 1 159 ? -13.843 -4.339 3.997 1.00 94.19 159 CYS A N 1
ATOM 1196 C CA . CYS A 1 159 ? -12.797 -4.870 4.892 1.00 94.19 159 CYS A CA 1
ATOM 1197 C C . CYS A 1 159 ? -13.283 -5.331 6.281 1.00 94.19 159 CYS A C 1
ATOM 1199 O O . CYS A 1 159 ? -12.518 -5.937 7.021 1.00 94.19 159 CYS A O 1
ATOM 1201 N N . GLY A 1 160 ? -14.512 -4.990 6.685 1.00 92.12 160 GLY A N 1
ATOM 1202 C CA . GLY A 1 160 ? -15.083 -5.398 7.976 1.00 92.12 160 GLY A CA 1
ATOM 1203 C C . GLY A 1 160 ? -14.505 -4.710 9.224 1.00 92.12 160 GLY A C 1
ATOM 1204 O O . GLY A 1 160 ? -14.986 -4.969 10.323 1.00 92.12 160 GLY A O 1
ATOM 1205 N N . SER A 1 161 ? -13.518 -3.816 9.088 1.00 94.19 161 SER A N 1
ATOM 1206 C CA . SER A 1 161 ? -12.942 -3.078 10.224 1.00 94.19 161 SER A CA 1
ATOM 1207 C C . SER A 1 161 ? -13.966 -2.162 10.913 1.00 94.19 161 SER A C 1
ATOM 1209 O O . SER A 1 161 ? -14.756 -1.485 10.252 1.00 94.19 161 SER A O 1
ATOM 1211 N N . ALA A 1 162 ? -13.902 -2.069 12.246 1.00 92.00 162 ALA A N 1
ATOM 1212 C CA . ALA A 1 162 ? -14.699 -1.116 13.024 1.00 92.00 162 ALA A CA 1
ATOM 1213 C C . ALA A 1 162 ? -14.351 0.351 12.694 1.00 92.00 162 ALA A C 1
ATOM 1215 O O . ALA A 1 162 ? -15.227 1.212 12.713 1.00 92.00 162 ALA A O 1
ATOM 1216 N N . ALA A 1 163 ? -13.100 0.616 12.306 1.00 89.88 163 ALA A N 1
ATOM 1217 C CA . ALA A 1 163 ? -12.604 1.927 11.880 1.00 89.88 163 ALA A CA 1
ATOM 1218 C C . ALA A 1 163 ? -12.706 2.128 10.350 1.00 89.88 163 ALA A C 1
ATOM 1220 O O . ALA A 1 163 ? -11.894 2.812 9.730 1.00 89.88 163 ALA A O 1
ATOM 1221 N N . CYS A 1 164 ? -13.673 1.480 9.689 1.00 95.50 164 CYS A N 1
ATOM 1222 C CA . CYS A 1 164 ? -13.768 1.496 8.231 1.00 95.50 164 CYS A CA 1
ATOM 1223 C C . CYS A 1 164 ? -14.156 2.872 7.660 1.00 95.50 164 CYS A C 1
ATOM 1225 O O . CYS A 1 164 ? -15.186 3.442 8.016 1.00 95.50 164 CYS A O 1
ATOM 1227 N N . PHE A 1 165 ? -13.401 3.347 6.663 1.00 95.62 165 PHE A N 1
ATOM 1228 C CA . PHE A 1 165 ? -13.675 4.574 5.898 1.00 95.62 165 PHE A CA 1
ATOM 1229 C C . PHE A 1 165 ? -14.892 4.490 4.961 1.00 95.62 165 PHE A C 1
ATOM 1231 O O . PHE A 1 165 ? -15.271 5.495 4.367 1.00 95.62 165 PHE A O 1
ATOM 1238 N N . ARG A 1 166 ? -15.537 3.320 4.860 1.00 95.38 166 ARG A N 1
ATOM 1239 C CA . ARG A 1 166 ? -16.723 3.013 4.037 1.00 95.38 166 ARG A CA 1
ATOM 1240 C C . ARG A 1 166 ? -16.493 3.106 2.532 1.00 95.38 166 ARG A C 1
ATOM 1242 O O . ARG A 1 166 ? -16.676 2.105 1.857 1.00 95.38 166 ARG A O 1
ATOM 1249 N N . THR A 1 167 ? -16.053 4.245 2.011 1.00 96.88 167 THR A N 1
ATOM 1250 C CA . THR A 1 167 ? -15.747 4.433 0.588 1.00 96.88 167 THR A CA 1
ATOM 1251 C C . THR A 1 167 ? -14.306 4.892 0.439 1.00 96.88 167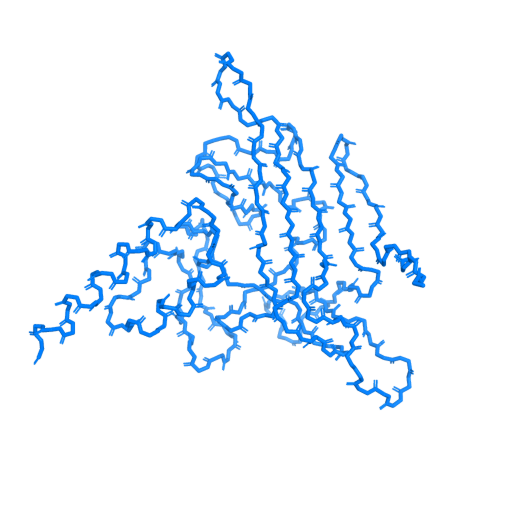 THR A C 1
ATOM 1253 O O . THR A 1 167 ? -13.913 5.930 0.969 1.00 96.88 167 THR A O 1
ATOM 1256 N N . ILE A 1 168 ? -13.512 4.129 -0.306 1.00 97.31 168 ILE A N 1
ATOM 1257 C CA . ILE A 1 168 ? -12.085 4.389 -0.490 1.00 97.31 168 ILE A CA 1
ATOM 1258 C C . ILE A 1 168 ? -11.918 5.295 -1.696 1.00 97.31 168 ILE A C 1
ATOM 1260 O O . ILE A 1 168 ? -12.094 4.874 -2.837 1.00 97.31 168 ILE A O 1
ATOM 1264 N N . ARG A 1 169 ? -11.629 6.567 -1.423 1.00 97.19 169 ARG A N 1
ATOM 1265 C CA . ARG A 1 169 ? -11.488 7.623 -2.436 1.00 97.19 169 ARG A CA 1
ATOM 1266 C C . ARG A 1 169 ? -10.100 8.267 -2.452 1.00 97.19 169 ARG A C 1
ATOM 1268 O O . ARG A 1 169 ? -9.850 9.089 -3.321 1.00 97.19 169 ARG A O 1
ATOM 1275 N N . GLY A 1 170 ? -9.213 7.890 -1.534 1.00 97.12 170 GLY A N 1
ATOM 1276 C CA . GLY A 1 170 ? -7.936 8.564 -1.284 1.00 97.12 170 GLY A CA 1
ATOM 1277 C C . GLY A 1 170 ? -8.038 9.582 -0.145 1.00 97.12 170 GLY A C 1
ATOM 1278 O O . GLY A 1 170 ? -9.139 9.983 0.256 1.00 97.12 170 GLY A O 1
ATOM 1279 N N . LEU A 1 171 ? -6.890 9.965 0.410 1.00 97.88 171 LEU A N 1
ATOM 1280 C CA . LEU A 1 171 ? -6.796 10.764 1.632 1.00 97.88 171 LEU A CA 1
ATOM 1281 C C . LEU A 1 171 ? -7.435 12.153 1.503 1.00 97.88 171 LEU A C 1
ATOM 1283 O O . LEU A 1 171 ? -8.070 12.633 2.445 1.00 97.88 171 LEU A O 1
ATOM 1287 N N . ALA A 1 172 ? -7.352 12.783 0.328 1.00 97.19 172 ALA A N 1
ATOM 1288 C CA . ALA A 1 172 ? -7.945 14.097 0.072 1.00 97.19 172 ALA A CA 1
ATOM 1289 C C . ALA A 1 172 ? -9.469 14.107 0.290 1.00 97.19 172 ALA A C 1
ATOM 1291 O O . ALA A 1 172 ? -10.059 15.143 0.607 1.00 97.19 172 ALA A O 1
ATOM 1292 N N . HIS A 1 173 ? -10.108 12.942 0.198 1.00 96.69 173 HIS A N 1
ATOM 1293 C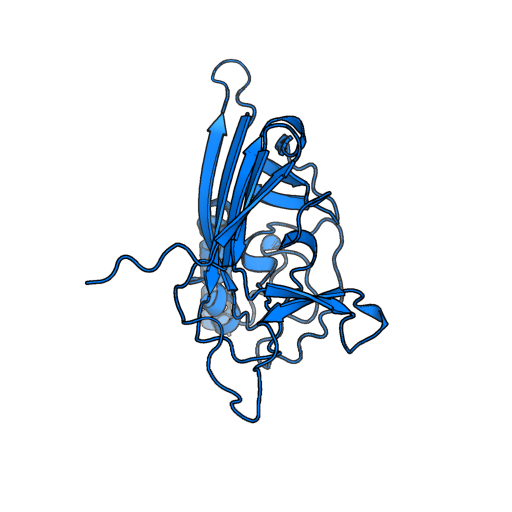 CA . HIS A 1 173 ? -11.546 12.759 0.365 1.00 96.69 173 HIS A CA 1
ATOM 1294 C C . HIS A 1 173 ? -11.940 12.137 1.710 1.00 96.69 173 HIS A C 1
ATOM 1296 O O . HIS A 1 173 ? -13.128 11.894 1.920 1.00 96.69 173 HIS A O 1
ATOM 1302 N N . ALA A 1 174 ? -10.982 11.888 2.609 1.00 95.31 174 ALA A N 1
ATOM 1303 C CA . ALA A 1 174 ? -11.274 11.385 3.944 1.00 95.31 174 ALA A CA 1
ATOM 1304 C C . ALA A 1 174 ? -12.136 12.388 4.730 1.00 95.31 174 ALA A C 1
ATOM 1306 O O . ALA A 1 174 ? -11.918 13.609 4.647 1.00 95.31 174 ALA A O 1
ATOM 1307 N N . ASP A 1 175 ? -13.118 11.848 5.454 1.00 91.94 175 ASP A N 1
ATOM 1308 C CA . ASP A 1 175 ? -14.030 12.605 6.306 1.00 91.94 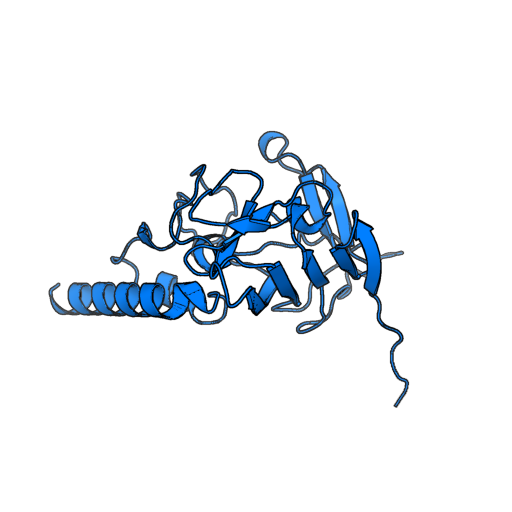175 ASP A CA 1
ATOM 1309 C C . ASP A 1 175 ? -13.276 13.190 7.504 1.00 91.94 175 ASP A C 1
ATOM 1311 O O . ASP A 1 175 ? -12.450 12.521 8.120 1.00 91.94 175 ASP A O 1
ATOM 1315 N N . THR A 1 176 ? -13.565 14.448 7.821 1.00 93.88 176 THR A N 1
ATOM 1316 C CA . THR A 1 176 ? -12.969 15.175 8.945 1.00 93.88 176 THR A CA 1
ATOM 1317 C C . THR A 1 176 ? -13.898 15.255 10.152 1.00 93.88 176 THR A C 1
ATOM 1319 O O . THR A 1 176 ? -13.605 15.987 11.087 1.00 93.88 176 THR A O 1
ATOM 1322 N N . SER A 1 177 ? -15.024 14.534 10.170 1.00 91.69 177 SER A N 1
ATOM 1323 C CA . SER A 1 177 ? -15.848 14.408 11.381 1.00 91.69 177 SER A CA 1
ATOM 1324 C C . SER A 1 177 ? -15.308 13.388 12.392 1.00 91.69 177 SER A C 1
ATOM 1326 O O . SER A 1 177 ? -15.777 13.364 13.523 1.00 91.69 177 SER A O 1
ATOM 1328 N N . ASP A 1 178 ? -14.377 12.518 11.990 1.00 90.00 178 ASP A N 1
ATOM 1329 C CA . ASP A 1 178 ? -13.815 11.449 12.825 1.00 90.00 178 ASP A CA 1
ATOM 1330 C C . ASP A 1 178 ? -12.287 11.590 12.899 1.00 90.00 178 ASP A C 1
ATOM 1332 O O . ASP A 1 178 ? -11.540 11.008 12.109 1.00 90.00 178 ASP A O 1
ATOM 1336 N N . GLU A 1 179 ? -11.824 12.424 13.834 1.00 94.19 179 GLU A N 1
ATOM 1337 C CA . GLU A 1 179 ? -10.398 12.699 14.036 1.00 94.19 179 GLU A CA 1
ATOM 1338 C C . GLU A 1 179 ? -9.609 11.432 14.387 1.00 94.19 179 GLU A C 1
ATOM 1340 O O . GLU A 1 179 ? -8.527 11.223 13.844 1.00 94.19 179 GLU A O 1
ATOM 1345 N N . ALA A 1 180 ? -10.147 10.572 15.260 1.00 92.81 180 ALA A N 1
ATOM 1346 C CA . ALA A 1 180 ? -9.460 9.359 15.704 1.00 92.81 180 ALA A CA 1
ATOM 1347 C C . ALA A 1 180 ? -9.114 8.455 14.514 1.00 92.81 180 ALA A C 1
ATOM 1349 O O . ALA A 1 180 ? -7.979 8.003 14.383 1.00 92.81 180 ALA A O 1
ATOM 1350 N N . ARG A 1 181 ? -10.057 8.297 13.580 1.00 92.75 181 ARG A N 1
ATOM 1351 C CA . ARG A 1 181 ? -9.840 7.509 12.363 1.00 92.75 181 ARG A CA 1
ATOM 1352 C C . ARG A 1 181 ? -8.775 8.099 11.439 1.00 92.75 181 ARG A C 1
ATOM 1354 O O . ARG A 1 181 ? -8.085 7.355 10.748 1.00 92.75 181 ARG A O 1
ATOM 1361 N N . LEU A 1 182 ? -8.634 9.424 11.393 1.00 96.06 182 LEU A N 1
ATOM 1362 C CA . LEU A 1 182 ? -7.537 10.061 10.659 1.00 96.06 182 LEU A CA 1
ATOM 1363 C C . LEU A 1 182 ? -6.199 9.815 11.361 1.00 96.06 182 LEU A C 1
ATOM 1365 O O . LEU A 1 182 ? -5.220 9.494 10.692 1.00 96.06 182 LEU A O 1
ATOM 1369 N N . ARG A 1 183 ? -6.161 9.900 12.694 1.00 95.69 183 ARG A N 1
ATOM 1370 C CA . ARG A 1 183 ? -4.942 9.644 13.476 1.00 95.69 183 ARG A CA 1
ATOM 1371 C C . ARG A 1 183 ? -4.428 8.214 13.336 1.00 95.69 183 ARG A C 1
ATOM 1373 O O . ARG A 1 183 ? -3.218 8.017 13.305 1.00 95.69 183 ARG A O 1
ATOM 1380 N N . ASP A 1 184 ? -5.309 7.236 13.123 1.00 94.12 184 ASP A N 1
ATOM 1381 C CA . ASP A 1 184 ? -4.909 5.853 12.814 1.00 94.12 184 ASP A CA 1
ATOM 1382 C C . ASP A 1 184 ? -4.008 5.748 11.562 1.00 94.12 184 ASP A C 1
ATOM 1384 O O . ASP A 1 184 ? -3.262 4.777 11.403 1.00 94.12 184 ASP A O 1
ATOM 1388 N N . LEU A 1 185 ? -4.030 6.749 10.671 1.00 96.44 185 LEU A N 1
ATOM 1389 C CA . LEU A 1 185 ? -3.164 6.800 9.492 1.00 96.44 185 LEU A CA 1
ATOM 1390 C C . LEU A 1 185 ? -1.747 7.315 9.787 1.00 96.44 185 LEU A C 1
ATOM 1392 O O . LEU A 1 185 ? -0.854 7.057 8.981 1.00 96.44 185 LEU A O 1
ATOM 1396 N N . GLU A 1 186 ? -1.501 7.999 10.909 1.00 94.69 186 GLU A N 1
ATOM 1397 C CA . GLU A 1 186 ? -0.222 8.679 11.202 1.00 94.69 186 GLU A CA 1
ATOM 1398 C C . GLU A 1 186 ? 0.976 7.717 11.160 1.00 94.69 186 GLU A C 1
ATOM 1400 O O . GLU A 1 186 ? 2.063 8.080 10.716 1.00 94.69 186 GLU A O 1
ATOM 1405 N N . CYS A 1 187 ? 0.775 6.458 11.556 1.00 90.81 187 CYS A N 1
ATOM 1406 C CA . CYS A 1 187 ? 1.825 5.437 11.556 1.00 90.81 187 CYS A CA 1
ATOM 1407 C C . CYS A 1 187 ? 2.014 4.715 10.214 1.00 90.81 187 CYS A C 1
ATOM 1409 O O . CYS A 1 187 ? 2.976 3.959 10.061 1.00 90.81 187 CYS A O 1
ATOM 1411 N N . VAL A 1 188 ? 1.109 4.890 9.252 1.00 95.44 188 VAL A N 1
ATOM 1412 C CA . VAL A 1 188 ? 1.118 4.134 7.986 1.00 95.44 188 VAL A CA 1
ATOM 1413 C C . VAL A 1 188 ? 1.155 5.020 6.745 1.00 95.44 188 VAL A C 1
ATOM 1415 O O . VAL A 1 188 ? 1.340 4.499 5.643 1.00 95.44 188 VAL A O 1
ATOM 1418 N N . VAL A 1 189 ? 0.965 6.332 6.906 1.00 96.62 189 VAL A N 1
ATOM 1419 C CA . VAL A 1 189 ? 0.971 7.303 5.813 1.00 96.62 189 VAL A CA 1
ATOM 1420 C C . VAL A 1 189 ? 2.351 7.391 5.165 1.00 96.62 189 VAL A C 1
ATOM 1422 O O . VAL A 1 189 ? 3.385 7.451 5.830 1.00 96.62 189 VAL A O 1
ATOM 1425 N N . ALA A 1 190 ? 2.361 7.384 3.839 1.00 94.56 190 ALA A N 1
ATOM 1426 C CA . ALA A 1 190 ? 3.550 7.548 3.034 1.00 94.56 190 ALA A CA 1
ATOM 1427 C C . ALA A 1 190 ? 4.052 9.000 3.113 1.00 94.56 190 ALA A C 1
ATOM 1429 O O . ALA A 1 190 ? 3.243 9.927 3.249 1.00 94.56 190 ALA A O 1
ATOM 1430 N N . PRO A 1 191 ? 5.370 9.232 2.973 1.00 92.38 191 PRO A N 1
ATOM 1431 C CA . PRO A 1 191 ? 5.955 10.560 3.147 1.00 92.38 191 PRO A CA 1
ATOM 1432 C C . PRO A 1 191 ? 5.313 11.656 2.286 1.00 92.38 191 PRO A C 1
ATOM 1434 O O . PRO A 1 191 ? 5.107 12.769 2.766 1.00 92.38 191 PRO A O 1
ATOM 1437 N N . HIS A 1 192 ? 4.934 11.350 1.040 1.00 93.00 192 HIS A N 1
ATOM 1438 C CA . HIS A 1 192 ? 4.330 12.328 0.126 1.00 93.00 192 HIS A CA 1
ATOM 1439 C C . HIS A 1 192 ? 2.915 12.768 0.522 1.00 93.00 192 HIS A C 1
ATOM 1441 O O . HIS A 1 192 ? 2.430 13.768 -0.002 1.00 93.00 192 HIS A O 1
ATOM 1447 N N . LEU A 1 193 ? 2.266 12.069 1.458 1.00 96.25 193 LEU A N 1
ATOM 1448 C CA . LEU A 1 193 ? 0.942 12.417 1.978 1.00 96.25 193 LEU A CA 1
ATOM 1449 C C . LEU A 1 193 ? 0.957 12.972 3.407 1.00 96.25 193 LEU A C 1
ATOM 1451 O O . LEU A 1 193 ? -0.095 13.389 3.892 1.00 96.25 193 LEU A O 1
ATOM 1455 N N . ALA A 1 194 ? 2.111 13.016 4.081 1.00 95.75 194 ALA A N 1
ATOM 1456 C CA . ALA A 1 194 ? 2.198 13.407 5.490 1.00 95.75 194 ALA A CA 1
ATOM 1457 C C . ALA A 1 194 ? 1.567 14.787 5.765 1.00 95.75 194 ALA A C 1
ATOM 1459 O O . ALA A 1 194 ? 0.714 14.915 6.641 1.00 95.75 194 ALA A O 1
ATOM 1460 N N . ASN A 1 195 ? 1.888 15.791 4.941 1.00 97.44 195 ASN A N 1
ATOM 1461 C CA . ASN A 1 195 ? 1.333 17.145 5.078 1.00 97.44 195 ASN A CA 1
ATOM 1462 C C . ASN A 1 195 ? -0.187 17.184 4.848 1.00 97.44 195 ASN A C 1
ATOM 1464 O O . ASN A 1 195 ? -0.903 17.958 5.483 1.00 97.44 195 ASN A O 1
ATOM 1468 N N . LEU A 1 196 ? -0.699 16.354 3.932 1.00 97.88 196 LEU A N 1
ATOM 1469 C CA . LEU A 1 196 ? -2.135 16.270 3.682 1.00 97.88 196 LEU A CA 1
ATOM 1470 C C . LEU A 1 196 ? -2.859 15.630 4.869 1.00 97.88 196 LEU A C 1
ATOM 1472 O O . LEU A 1 196 ? -3.930 16.104 5.251 1.00 97.88 196 LEU A O 1
ATOM 1476 N N . LEU A 1 197 ? -2.281 14.580 5.461 1.00 98.19 197 LEU A N 1
ATOM 1477 C CA . LEU A 1 197 ? -2.838 13.966 6.661 1.00 98.19 197 LEU A CA 1
ATOM 1478 C C . LEU A 1 197 ? -2.874 14.965 7.816 1.00 98.19 197 LEU A C 1
ATOM 1480 O O . LEU A 1 197 ? -3.914 15.118 8.452 1.00 98.19 197 LEU A O 1
ATOM 1484 N N . GLU A 1 198 ? -1.774 15.679 8.047 1.00 97.94 198 GLU A N 1
ATOM 1485 C CA . GLU A 1 198 ? -1.694 16.699 9.091 1.00 97.94 198 GLU A CA 1
ATOM 1486 C C . GLU A 1 198 ? -2.794 17.756 8.915 1.00 97.94 198 GLU A C 1
ATOM 1488 O O . GLU A 1 198 ? -3.557 18.024 9.846 1.00 97.94 198 GLU A O 1
ATOM 1493 N N . ALA A 1 199 ? -2.961 18.282 7.698 1.00 97.94 199 ALA A N 1
ATOM 1494 C CA . ALA A 1 199 ? -4.020 19.240 7.395 1.00 97.94 199 ALA A CA 1
ATOM 1495 C C . ALA A 1 199 ? -5.427 18.664 7.646 1.00 97.94 199 ALA A C 1
ATOM 1497 O O . ALA A 1 199 ? -6.306 19.365 8.151 1.00 97.94 199 ALA A O 1
ATOM 1498 N N . LYS A 1 200 ? -5.659 17.384 7.324 1.00 97.75 200 LYS A N 1
ATOM 1499 C CA . LYS A 1 200 ? -6.936 16.696 7.582 1.00 97.75 200 LYS A CA 1
ATOM 1500 C C . LYS A 1 200 ? -7.220 16.542 9.073 1.00 97.75 200 LYS A C 1
ATOM 1502 O O . LYS A 1 200 ? -8.345 16.811 9.494 1.00 97.75 200 LYS A O 1
ATOM 1507 N N . VAL A 1 201 ? -6.220 16.151 9.860 1.00 97.62 201 VAL A N 1
ATOM 1508 C CA . VAL A 1 201 ? -6.332 16.029 11.320 1.00 97.62 201 VAL A CA 1
ATOM 1509 C C . VAL A 1 201 ? -6.622 17.394 11.942 1.00 97.62 201 VAL A C 1
ATOM 1511 O O . VAL A 1 201 ? -7.577 17.519 12.701 1.00 97.62 201 VAL A O 1
ATOM 1514 N N . GLN A 1 202 ? -5.896 18.445 11.550 1.00 96.94 202 GLN A N 1
ATOM 1515 C CA . GLN A 1 202 ? -6.139 19.813 12.031 1.00 96.94 202 GLN A CA 1
ATOM 1516 C C . GLN A 1 202 ? -7.557 20.305 11.700 1.00 96.94 202 GLN A C 1
ATOM 1518 O O . GLN A 1 202 ? -8.229 20.897 12.548 1.00 96.94 202 GLN A O 1
ATOM 1523 N N . GLN A 1 203 ? -8.042 20.033 10.484 1.00 95.81 203 GLN A N 1
ATOM 1524 C CA . GLN A 1 203 ? -9.421 20.345 10.092 1.00 95.81 203 GLN A CA 1
ATOM 1525 C C . GLN A 1 203 ? -10.452 19.599 10.947 1.00 95.81 203 GLN A C 1
ATOM 1527 O O . GLN A 1 203 ? -11.490 20.175 11.276 1.00 95.81 203 GLN A O 1
ATOM 1532 N N . ALA A 1 204 ? -10.185 18.339 11.296 1.00 94.62 204 ALA A N 1
ATOM 1533 C CA . ALA A 1 204 ? -11.065 17.548 12.148 1.00 94.62 204 ALA A CA 1
ATOM 1534 C C . ALA A 1 204 ? -11.101 18.087 13.583 1.00 94.62 204 ALA A C 1
ATOM 1536 O O . ALA A 1 204 ? -12.183 18.344 14.113 1.00 94.62 204 ALA A O 1
ATOM 1537 N N . SER A 1 205 ? -9.937 18.382 14.166 1.00 93.12 205 SER A N 1
ATOM 1538 C CA . SER A 1 205 ? -9.840 18.976 15.504 1.00 93.12 205 SER A CA 1
ATOM 1539 C C . SER A 1 205 ? -10.573 20.314 15.595 1.00 93.12 205 SER A C 1
ATOM 1541 O O . SER A 1 205 ? -11.309 20.556 16.550 1.00 93.12 205 SER A O 1
ATOM 1543 N N . ALA A 1 206 ? -10.446 21.172 14.578 1.00 91.00 206 ALA A N 1
ATOM 1544 C CA . ALA A 1 206 ? -11.139 22.459 14.543 1.00 91.00 206 ALA A CA 1
ATOM 1545 C C . ALA A 1 206 ? -12.672 22.321 14.484 1.00 91.00 206 ALA A C 1
ATOM 1547 O O . ALA A 1 206 ? -13.386 23.180 15.001 1.00 91.00 206 ALA A O 1
ATOM 1548 N N . LYS A 1 207 ? -13.204 21.255 13.872 1.00 85.06 207 LYS A N 1
ATOM 1549 C CA . LYS A 1 207 ? -14.651 20.984 13.862 1.00 85.06 207 LYS A CA 1
ATOM 1550 C C . LYS A 1 207 ? -15.152 20.508 15.220 1.00 85.06 207 LYS A C 1
ATOM 1552 O O . LYS A 1 207 ? -16.201 20.970 15.653 1.00 85.06 207 LYS A O 1
ATOM 1557 N N . SER A 1 208 ? -14.393 19.649 15.895 1.00 77.06 208 SER A N 1
ATOM 1558 C CA . SER A 1 208 ? -14.740 19.123 17.222 1.00 77.06 208 SER A CA 1
ATOM 1559 C C . SER A 1 208 ? -14.809 20.206 18.303 1.00 77.06 208 SER A C 1
ATOM 1561 O O . SER A 1 208 ? -15.559 20.057 19.257 1.00 77.06 208 SER A O 1
ATOM 1563 N N . VAL A 1 209 ? -14.051 21.300 18.158 1.00 75.00 209 VAL A N 1
ATOM 1564 C CA . VAL A 1 209 ? -14.061 22.444 19.094 1.00 75.00 209 VAL A CA 1
ATOM 1565 C C . VAL A 1 209 ? -15.270 23.372 18.891 1.00 75.00 209 VAL A C 1
ATOM 1567 O O . VAL A 1 209 ? -15.637 24.107 19.801 1.00 75.00 209 VAL A O 1
ATOM 1570 N N . ASN A 1 210 ? -15.886 23.358 17.706 1.00 64.31 210 ASN A N 1
ATOM 1571 C CA . ASN A 1 210 ? -16.997 24.247 17.343 1.00 64.31 210 ASN A CA 1
ATOM 1572 C C . ASN A 1 210 ? -18.389 23.588 17.479 1.00 64.31 210 ASN A C 1
ATOM 1574 O O . ASN A 1 210 ? -19.374 24.159 17.006 1.00 64.31 210 ASN A O 1
ATOM 1578 N N . LEU A 1 211 ? -18.463 22.398 18.085 1.00 55.69 211 LEU A N 1
ATOM 1579 C CA . LEU A 1 211 ? -19.686 21.643 18.392 1.00 55.69 211 LEU A CA 1
ATOM 1580 C C . LEU A 1 211 ? -19.928 21.627 19.905 1.00 55.69 211 LEU A C 1
ATOM 1582 O O . LEU A 1 211 ? -21.117 21.679 20.290 1.00 55.69 211 LEU A O 1
#

InterPro domains:
  IPR001214 SET domain [PF00856] (52-144)
  IPR001214 SET domain [PS50280] (22-145)
  IPR046341 SET domain superfamily [G3DSA:2.170.270.10] (12-173)
  IPR046341 SET domain superfamily [SSF82199] (22-168)
  IPR053201 Flavunoidine biosynthesis N-methyltransferase [PTHR12350] (52-185)

Organism: Acanthamoeba castellanii (strain ATCC 30010 / Neff) (NCBI:txid1257118)

Secondary structure (DSSP, 8-state):
------SEEEEEETTEEEEEETTEEEEE-SSTTT-EEEEEPPPSSS---EEE-TT-EEEEEEEETTSEEESS---TTEEEEETTEEEE-TT-GGGG-EE-SS-SEEEEEEEEEE-TTT--EEEEEEEEEESS-EETTPEEEE-GGGT-SS-SS-EE-----TT--SEE--GGG--SS-HHHHHTTTTT--GGGHHHHHHHHHHHHHHHHT-

Foldseek 3Di:
DDPPDQCWDWDDDPPKIKTARVQWDWDADPPNVLGIFIFGHADDPPDQDQRAAFFRWGMKIKDFDVQKDFAPPADLQWFAQAPGIIGGNPPPPCSRAAADLQFQKAWPDWDFDADPPPRTTGIIITIMGGNHRGTGGRTGHDHSLQTFQFHPDKDADPNPDPLDQRIRGHVVPGDLCDLVSLVSSCVHHRPNCNVVSVVSNVSSVVVVVVD